Protein AF-A0A8K0KV99-F1 (afdb_monomer_lite)

Structure (mmCIF, N/CA/C/O backbone):
data_AF-A0A8K0KV99-F1
#
_entry.id   AF-A0A8K0KV99-F1
#
loop_
_atom_site.group_PDB
_atom_site.id
_atom_site.type_symbol
_atom_site.label_atom_id
_atom_site.label_alt_id
_atom_site.label_comp_id
_atom_site.label_asym_id
_atom_site.label_entity_id
_atom_site.label_seq_id
_atom_site.pdbx_PDB_ins_code
_atom_site.Cartn_x
_atom_site.Cartn_y
_atom_site.Cartn_z
_atom_site.occupancy
_atom_site.B_iso_or_equiv
_atom_site.auth_seq_id
_atom_site.auth_comp_id
_atom_site.auth_asym_id
_atom_site.auth_atom_id
_atom_site.pdbx_PDB_model_num
ATOM 1 N N . MET A 1 1 ? -45.060 0.247 28.182 1.00 42.94 1 MET A N 1
ATOM 2 C CA . MET A 1 1 ? -45.574 0.412 26.802 1.00 42.94 1 MET A CA 1
ATOM 3 C C . MET A 1 1 ? -44.446 0.919 25.913 1.00 42.94 1 MET A C 1
ATOM 5 O O . MET A 1 1 ? -43.735 1.808 26.356 1.00 42.94 1 MET A O 1
ATOM 9 N N . ARG A 1 2 ? -44.351 0.383 24.684 1.00 39.44 2 ARG A N 1
ATOM 10 C CA . ARG A 1 2 ? -43.353 0.619 23.610 1.00 39.44 2 ARG A CA 1
ATOM 11 C C . ARG A 1 2 ? -42.152 -0.335 23.584 1.00 39.44 2 ARG A C 1
ATOM 13 O O . ARG A 1 2 ? -41.029 0.007 23.919 1.00 39.44 2 ARG A O 1
ATOM 20 N N . THR A 1 3 ? -42.440 -1.540 23.107 1.00 34.97 3 THR A N 1
ATOM 21 C CA . THR A 1 3 ? -41.513 -2.471 22.457 1.00 34.97 3 THR A CA 1
ATOM 22 C C . THR A 1 3 ? -41.159 -1.951 21.059 1.00 34.97 3 THR A C 1
ATOM 24 O O . THR A 1 3 ? -42.048 -1.731 20.239 1.00 34.97 3 THR A O 1
ATOM 27 N N . LEU A 1 4 ? -39.868 -1.763 20.776 1.00 39.34 4 LEU A N 1
ATOM 28 C CA . LEU A 1 4 ? -39.345 -1.478 19.437 1.00 39.34 4 LEU A CA 1
ATOM 29 C C . LEU A 1 4 ? -38.800 -2.783 18.850 1.00 39.34 4 LEU A C 1
ATOM 31 O O . LEU A 1 4 ? -37.808 -3.338 19.314 1.00 39.34 4 LEU A O 1
ATOM 35 N N . VAL A 1 5 ? -39.523 -3.300 17.861 1.00 43.16 5 VAL A N 1
ATOM 36 C CA . VAL A 1 5 ? -39.206 -4.515 17.110 1.00 43.16 5 VAL A CA 1
ATOM 37 C C . VAL A 1 5 ? -38.273 -4.130 15.965 1.00 43.16 5 VAL A C 1
ATOM 39 O O . VAL A 1 5 ? -38.717 -3.530 14.991 1.00 43.16 5 VAL A O 1
ATOM 42 N N . ILE A 1 6 ? -36.992 -4.491 16.052 1.00 41.53 6 ILE A N 1
ATOM 43 C CA . ILE A 1 6 ? -36.070 -4.430 14.911 1.00 41.53 6 ILE A CA 1
ATOM 44 C C . ILE A 1 6 ? -35.995 -5.838 14.321 1.00 41.53 6 ILE A C 1
ATOM 46 O O . ILE A 1 6 ? -35.307 -6.720 14.829 1.00 41.53 6 ILE A O 1
ATOM 50 N N . LYS A 1 7 ? -36.778 -6.065 13.263 1.00 43.47 7 LYS A N 1
ATOM 51 C CA . LYS A 1 7 ? -36.794 -7.297 12.468 1.00 43.47 7 LYS A CA 1
ATOM 52 C C . LYS A 1 7 ? -36.419 -6.940 11.027 1.00 43.47 7 LYS A C 1
ATOM 54 O O . LYS A 1 7 ? -37.053 -6.075 10.438 1.00 43.47 7 LYS A O 1
ATOM 59 N N . LYS A 1 8 ? -35.492 -7.731 10.473 1.00 42.94 8 LYS A N 1
ATOM 60 C CA . LYS A 1 8 ? -35.174 -7.947 9.045 1.00 42.94 8 LYS A CA 1
ATOM 61 C C . LYS A 1 8 ? -34.257 -6.928 8.353 1.00 42.94 8 LYS A C 1
ATOM 63 O O . LYS A 1 8 ? -34.691 -5.891 7.878 1.00 42.94 8 LYS A O 1
ATOM 68 N N . GLY A 1 9 ? -33.008 -7.354 8.158 1.00 41.72 9 GLY A N 1
ATOM 69 C CA . GLY A 1 9 ? -32.034 -6.723 7.265 1.00 41.72 9 GLY A CA 1
ATOM 70 C C . GLY A 1 9 ? -31.002 -7.705 6.695 1.00 41.72 9 GLY A C 1
ATOM 71 O O . GLY A 1 9 ? -29.854 -7.334 6.548 1.00 41.72 9 GLY A O 1
ATOM 72 N N . TYR A 1 10 ? -31.378 -8.960 6.411 1.00 41.62 10 TYR A N 1
ATOM 73 C CA . TYR A 1 10 ? -30.489 -9.959 5.776 1.00 41.62 10 TYR A CA 1
ATOM 74 C C . TYR A 1 10 ? -31.223 -10.817 4.725 1.00 41.62 10 TYR A C 1
ATOM 76 O O . TYR A 1 10 ? -30.973 -12.007 4.577 1.00 41.62 10 TYR A O 1
ATOM 84 N N . GLY A 1 11 ? -32.175 -10.216 4.001 1.00 42.97 11 GLY A N 1
ATOM 85 C CA . GLY A 1 11 ? -32.934 -10.889 2.933 1.00 42.97 11 GLY A CA 1
ATOM 86 C C . GLY A 1 11 ? -32.624 -10.418 1.507 1.00 42.97 11 GLY A C 1
ATOM 87 O O . GLY A 1 11 ? -33.040 -11.071 0.560 1.00 42.97 11 GLY A O 1
ATOM 88 N N . SER A 1 12 ? -31.894 -9.312 1.324 1.00 48.41 12 SER A N 1
ATOM 89 C CA . SER A 1 12 ? -31.839 -8.619 0.022 1.00 48.41 12 SER A CA 1
ATOM 90 C C . SER A 1 12 ? -30.625 -8.953 -0.855 1.00 48.41 12 SER A C 1
ATOM 92 O O . SER A 1 12 ? -30.537 -8.455 -1.973 1.00 48.41 12 SER A O 1
ATOM 94 N N . MET A 1 13 ? -29.690 -9.789 -0.393 1.00 43.94 13 MET A N 1
ATOM 95 C CA . MET A 1 13 ? -28.463 -10.094 -1.152 1.00 43.94 13 MET A CA 1
ATOM 96 C C . MET A 1 13 ? -28.535 -11.422 -1.926 1.00 43.94 13 MET A C 1
ATOM 98 O O . MET A 1 13 ? -27.722 -11.663 -2.811 1.00 43.94 13 MET A O 1
ATOM 102 N N . LYS A 1 14 ? -29.548 -12.260 -1.651 1.00 45.03 14 LYS A N 1
ATOM 103 C CA . LYS A 1 14 ? -29.764 -13.540 -2.349 1.00 45.03 14 LYS A CA 1
ATOM 104 C C . LYS A 1 14 ? -30.631 -13.406 -3.612 1.00 45.03 14 LYS A C 1
ATOM 106 O O . LYS A 1 14 ? -30.483 -14.196 -4.530 1.00 45.03 14 LYS A O 1
ATOM 111 N N . GLN A 1 15 ? -31.449 -12.353 -3.716 1.00 43.59 15 GLN A N 1
ATOM 112 C CA . GLN A 1 15 ? -32.302 -12.100 -4.891 1.00 43.59 15 GLN A CA 1
ATOM 113 C C . GLN A 1 15 ? -31.578 -11.436 -6.079 1.00 43.59 15 GLN A C 1
ATOM 115 O O . GLN A 1 15 ? -32.110 -11.432 -7.185 1.00 43.59 15 GLN A O 1
ATOM 120 N N . HIS A 1 16 ? -30.354 -10.923 -5.901 1.00 42.09 16 HIS A N 1
ATOM 121 C CA . HIS A 1 16 ? -29.599 -10.300 -6.999 1.00 42.09 16 HIS A CA 1
ATOM 122 C C . HIS A 1 16 ? -28.689 -11.258 -7.785 1.00 42.09 16 HIS A C 1
ATOM 124 O O . HIS A 1 16 ? -28.258 -10.899 -8.878 1.00 42.09 16 HIS A O 1
ATOM 130 N N . TYR A 1 17 ? -28.453 -12.482 -7.299 1.00 42.75 17 TYR A N 1
ATOM 131 C CA . TYR A 1 17 ? -27.653 -13.485 -8.020 1.00 42.75 17 TYR A CA 1
ATOM 132 C C . TYR A 1 17 ? -28.485 -14.479 -8.847 1.00 42.75 17 TYR A C 1
ATOM 134 O O . TYR A 1 17 ? -27.950 -15.108 -9.758 1.00 42.75 17 TYR A O 1
ATOM 142 N N . GLU A 1 18 ? -29.796 -14.581 -8.608 1.00 42.94 18 GLU A N 1
ATOM 143 C CA . GLU A 1 18 ? -30.686 -15.472 -9.375 1.00 42.94 18 GLU A CA 1
ATOM 144 C C . GLU A 1 18 ? -31.338 -14.787 -10.591 1.00 42.94 18 GLU A C 1
ATOM 146 O O . GLU A 1 18 ? -31.656 -15.459 -11.570 1.00 42.94 18 GLU A O 1
ATOM 151 N N . ASN A 1 19 ? -31.418 -13.450 -10.622 1.00 42.91 19 ASN A N 1
ATOM 152 C CA . ASN A 1 19 ? -32.011 -12.711 -11.748 1.00 42.91 19 ASN A CA 1
ATOM 153 C C . ASN A 1 19 ? -31.086 -12.528 -12.969 1.00 42.91 19 ASN A C 1
ATOM 155 O O . ASN A 1 19 ? -31.570 -12.173 -14.038 1.00 42.91 19 ASN A O 1
ATOM 159 N N . ASN A 1 20 ? -29.783 -12.820 -12.858 1.00 42.62 20 ASN A N 1
ATOM 160 C CA . ASN A 1 20 ? -28.832 -12.724 -13.980 1.00 42.62 20 ASN A CA 1
ATOM 161 C C . ASN A 1 20 ? -28.468 -14.076 -14.617 1.00 42.62 20 ASN A C 1
ATOM 163 O O . ASN A 1 20 ? -27.691 -14.115 -15.568 1.00 42.62 20 ASN A O 1
ATOM 167 N N . ARG A 1 21 ? -29.048 -15.190 -14.143 1.00 39.34 21 ARG A N 1
ATOM 168 C CA . ARG A 1 21 ? -28.817 -16.533 -14.712 1.00 39.34 21 ARG A CA 1
ATOM 169 C C . ARG A 1 21 ? -29.920 -17.002 -15.667 1.00 39.34 21 ARG A C 1
ATOM 171 O O . ARG A 1 21 ? -29.793 -18.070 -16.255 1.00 39.34 21 ARG A O 1
ATOM 178 N N . VAL A 1 22 ? -30.980 -16.208 -15.841 1.00 45.62 22 VAL A N 1
ATOM 179 C CA . VAL A 1 22 ? -32.150 -16.553 -16.677 1.00 45.62 22 VAL A CA 1
ATOM 180 C C . VAL A 1 22 ? -32.254 -15.681 -17.945 1.00 45.62 22 VAL A C 1
ATOM 182 O O . VAL A 1 22 ? -33.093 -15.936 -18.798 1.00 45.62 22 VAL A O 1
ATOM 185 N N . ALA A 1 23 ? -31.360 -14.704 -18.145 1.00 40.91 23 ALA A N 1
ATOM 186 C CA . ALA A 1 23 ? -31.405 -13.771 -19.283 1.00 40.91 23 ALA A CA 1
ATOM 187 C C . ALA A 1 23 ? -30.363 -14.033 -20.395 1.00 40.91 23 ALA A C 1
ATOM 189 O O . ALA A 1 23 ? -30.177 -13.193 -21.271 1.00 40.91 23 ALA A O 1
ATOM 190 N N . ALA A 1 24 ? -29.682 -15.184 -20.392 1.00 38.50 24 ALA A N 1
ATOM 191 C CA . ALA A 1 24 ? -28.691 -15.539 -21.414 1.00 38.50 24 ALA A CA 1
ATOM 192 C C . ALA A 1 24 ? -28.986 -16.924 -22.004 1.00 38.50 24 ALA A C 1
ATOM 194 O O . ALA A 1 24 ? -28.233 -17.879 -21.838 1.00 38.50 24 ALA A O 1
ATOM 195 N N . GLY A 1 25 ? -30.127 -17.040 -22.676 1.00 34.72 25 GLY A N 1
ATOM 196 C CA . GLY A 1 25 ? -30.490 -18.244 -23.402 1.00 34.72 25 GLY A CA 1
ATOM 197 C C . GLY A 1 25 ? -31.724 -18.019 -24.259 1.00 34.72 25 GLY A C 1
ATOM 198 O O . GLY A 1 25 ? -32.811 -17.835 -23.732 1.00 34.72 25 GLY A O 1
ATOM 199 N N . VAL A 1 26 ? -31.533 -18.140 -25.573 1.00 40.88 26 VAL A N 1
ATOM 200 C CA . VAL A 1 26 ? -32.567 -18.275 -26.611 1.00 40.88 26 VAL A CA 1
ATOM 201 C C . VAL A 1 26 ? -33.190 -16.964 -27.104 1.00 40.88 26 VAL A C 1
ATOM 203 O O . VAL A 1 26 ? -34.200 -16.505 -26.592 1.00 40.88 26 VAL A O 1
ATOM 206 N N . GLN A 1 27 ? -32.673 -16.461 -28.231 1.00 37.12 27 GLN A N 1
ATOM 207 C CA . GLN A 1 27 ? -33.519 -16.177 -29.395 1.00 37.12 27 GLN A CA 1
ATOM 208 C C . GLN A 1 27 ? -32.695 -16.160 -30.689 1.00 37.12 27 GLN A C 1
ATOM 210 O O . GLN A 1 27 ? -31.856 -15.303 -30.939 1.00 37.12 27 GLN A O 1
ATOM 215 N N . ASN A 1 28 ? -32.963 -17.176 -31.503 1.00 35.78 28 ASN A N 1
ATOM 216 C CA . ASN A 1 28 ? -32.627 -17.269 -32.913 1.00 35.78 28 ASN A CA 1
ATOM 217 C C . ASN A 1 28 ? -33.724 -16.540 -33.711 1.00 35.78 28 ASN A C 1
ATOM 219 O O . ASN A 1 28 ? -34.896 -16.844 -33.475 1.00 35.78 28 ASN A O 1
ATOM 223 N N . LYS A 1 29 ? -33.357 -15.630 -34.632 1.00 38.34 29 LYS A N 1
ATOM 224 C CA . LYS A 1 29 ? -33.976 -15.444 -35.967 1.00 38.34 29 LYS A CA 1
ATOM 225 C C . LYS A 1 29 ? -33.359 -14.266 -36.752 1.00 38.34 29 LYS A C 1
ATOM 227 O O . LYS A 1 29 ? -33.551 -13.112 -36.405 1.00 38.34 29 LYS A O 1
ATOM 232 N N . ASN A 1 30 ? -32.719 -14.640 -37.862 1.00 33.72 30 ASN A N 1
ATOM 233 C CA . ASN A 1 30 ? -32.729 -14.050 -39.211 1.00 33.72 30 ASN A CA 1
ATOM 234 C C . ASN A 1 30 ? -32.362 -12.576 -39.494 1.00 33.72 30 ASN A C 1
ATOM 236 O O . ASN A 1 30 ? -33.047 -11.646 -39.088 1.00 33.72 30 ASN A O 1
ATOM 240 N N . GLY A 1 31 ? -31.425 -12.448 -40.450 1.00 32.09 31 GLY A N 1
ATOM 241 C CA . GLY A 1 31 ? -31.196 -11.302 -41.346 1.00 32.09 31 GLY A CA 1
ATOM 242 C C . GLY A 1 31 ? -29.889 -10.573 -41.023 1.00 32.09 31 GLY A C 1
ATOM 243 O O . GLY A 1 31 ? -29.694 -10.166 -39.894 1.00 32.09 31 GLY A O 1
ATOM 244 N N . GLY A 1 32 ? -28.913 -10.361 -41.903 1.00 31.30 32 GLY A N 1
ATOM 245 C CA . GLY A 1 32 ? -28.746 -10.598 -43.332 1.00 31.30 32 GLY A CA 1
ATOM 246 C C . GLY A 1 32 ? -27.569 -9.722 -43.801 1.00 31.30 32 GLY A C 1
ATOM 247 O O . GLY A 1 32 ? -27.529 -8.548 -43.459 1.00 31.30 32 GLY A O 1
ATOM 248 N N . GLY A 1 33 ? -26.634 -10.293 -44.574 1.00 31.42 33 GLY A N 1
ATOM 249 C CA . GLY A 1 33 ? -25.534 -9.592 -45.270 1.00 31.42 33 GLY A CA 1
ATOM 250 C C . GLY A 1 33 ? -24.328 -9.230 -44.384 1.00 31.42 33 GLY A C 1
ATOM 251 O O . GLY A 1 33 ? -24.487 -8.758 -43.274 1.00 31.42 33 GLY A O 1
ATOM 252 N N . GLY A 1 34 ? -23.067 -9.408 -44.769 1.00 32.28 34 GLY A N 1
ATOM 253 C CA . GLY A 1 34 ? -22.450 -9.900 -45.993 1.00 32.28 34 GLY A CA 1
ATOM 254 C C . GLY A 1 34 ? -20.939 -9.606 -45.944 1.00 32.28 34 GLY A C 1
ATOM 255 O O . GLY A 1 34 ? -20.537 -8.624 -45.331 1.00 32.28 34 GLY A O 1
ATOM 256 N N . ARG A 1 35 ? -20.156 -10.423 -46.670 1.00 35.69 35 ARG A N 1
ATOM 257 C CA . ARG A 1 35 ? -18.716 -10.283 -47.015 1.00 35.69 35 ARG A CA 1
ATOM 258 C C . ARG A 1 35 ? -17.718 -10.489 -45.855 1.00 35.69 35 ARG A C 1
ATOM 260 O O . ARG A 1 35 ? -17.794 -9.819 -44.844 1.00 35.69 35 ARG A O 1
ATOM 267 N N . GLY A 1 36 ? -16.710 -11.354 -45.952 1.00 33.41 36 GLY A N 1
ATOM 268 C CA . GLY A 1 36 ? -16.260 -12.219 -47.040 1.00 33.41 36 GLY A CA 1
ATOM 269 C C . GLY A 1 36 ? -14.982 -12.980 -46.647 1.00 33.41 36 GLY A C 1
ATOM 270 O O . GLY A 1 36 ? -14.309 -12.572 -45.709 1.00 33.41 36 GLY A O 1
ATOM 271 N N . GLY A 1 37 ? -14.681 -14.046 -47.405 1.00 33.19 37 GLY A N 1
ATOM 272 C CA . GLY A 1 37 ? -13.375 -14.726 -47.535 1.00 33.19 37 GLY A CA 1
ATOM 273 C C . GLY A 1 37 ? -12.899 -15.516 -46.305 1.00 33.19 37 GLY A C 1
ATOM 274 O O . GLY A 1 37 ? -12.835 -14.985 -45.214 1.00 33.19 37 GLY A O 1
ATOM 275 N N . SER A 1 38 ? -12.486 -16.777 -46.362 1.00 35.50 38 SER A N 1
ATOM 276 C CA . SER A 1 38 ? -12.127 -17.647 -47.475 1.00 35.50 38 SER A CA 1
ATOM 277 C C . SER A 1 38 ? -12.259 -19.090 -46.975 1.00 35.50 38 SER A C 1
ATOM 279 O O . SER A 1 38 ? -11.733 -19.435 -45.916 1.00 35.50 38 SER A O 1
ATOM 281 N N . THR A 1 39 ? -13.020 -19.910 -47.691 1.00 35.50 39 THR A N 1
ATOM 282 C CA . THR A 1 39 ? -13.372 -21.275 -47.296 1.00 35.50 39 THR A CA 1
ATOM 283 C C . THR A 1 39 ? -12.310 -22.262 -47.768 1.00 35.50 39 THR A C 1
ATOM 285 O O . THR A 1 39 ? -12.019 -22.359 -48.958 1.00 35.50 39 THR A O 1
ATOM 288 N N . VAL A 1 40 ? -11.784 -23.043 -46.827 1.00 34.97 40 VAL A N 1
ATOM 289 C CA . VAL A 1 40 ? -11.170 -24.349 -47.083 1.00 34.97 40 VAL A CA 1
ATOM 290 C C . VAL A 1 40 ? -12.290 -25.308 -47.482 1.00 34.97 40 VAL A C 1
ATOM 292 O O . VAL A 1 40 ? -13.254 -25.461 -46.733 1.00 34.97 40 VAL A O 1
ATOM 295 N N . VAL A 1 41 ? -12.171 -25.965 -48.636 1.00 34.00 41 VAL A N 1
ATOM 296 C CA . VAL A 1 41 ? -13.054 -27.075 -49.013 1.00 34.00 41 VAL A CA 1
ATOM 297 C C . VAL A 1 41 ? -12.208 -28.317 -49.254 1.00 34.00 41 VAL A C 1
ATOM 299 O O . VAL A 1 41 ? -11.409 -28.392 -50.184 1.00 34.00 41 VAL A O 1
ATOM 302 N N . VAL A 1 42 ? -12.418 -29.289 -48.372 1.00 35.00 42 VAL A N 1
ATOM 303 C CA . VAL A 1 42 ? -12.093 -30.702 -48.550 1.00 35.00 42 VAL A CA 1
ATOM 304 C C . VAL A 1 42 ? -13.050 -31.261 -49.603 1.00 35.00 42 VAL A C 1
ATOM 306 O O . VAL A 1 42 ? -14.262 -31.174 -49.423 1.00 35.00 42 VAL A O 1
ATOM 309 N N . VAL A 1 43 ? -12.527 -31.852 -50.681 1.00 34.38 43 VAL A N 1
ATOM 310 C CA . VAL A 1 43 ? -13.328 -32.659 -51.614 1.00 34.38 43 VAL A CA 1
ATOM 311 C C . VAL A 1 43 ? -12.831 -34.096 -51.598 1.00 34.38 43 VAL A C 1
ATOM 313 O O . VAL A 1 43 ? -11.687 -34.411 -51.925 1.00 34.38 43 VAL A O 1
ATOM 316 N N . GLN A 1 44 ? -13.753 -34.949 -51.174 1.00 31.75 44 GLN A N 1
ATOM 317 C CA . GLN A 1 44 ? -13.695 -36.395 -51.105 1.00 31.75 44 GLN A CA 1
ATOM 318 C C . GLN A 1 44 ? -13.982 -36.996 -52.488 1.00 31.75 44 GLN A C 1
ATOM 320 O O . GLN A 1 44 ? -14.882 -36.553 -53.199 1.00 31.75 44 GLN A O 1
ATOM 325 N N . ARG A 1 45 ? -13.187 -38.006 -52.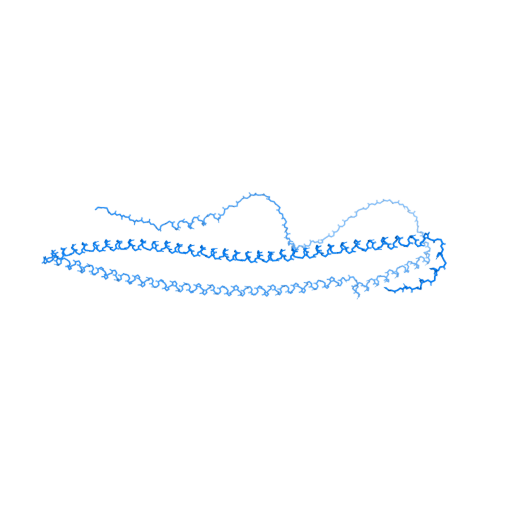859 1.00 34.72 45 ARG A N 1
ATOM 326 C CA . ARG A 1 45 ? -13.279 -38.770 -54.112 1.00 34.72 45 ARG A CA 1
ATOM 327 C C . ARG A 1 45 ? -14.659 -39.400 -54.314 1.00 34.72 45 ARG A C 1
ATOM 329 O O . ARG A 1 45 ? -15.191 -40.015 -53.392 1.00 34.72 45 ARG A O 1
ATOM 336 N N . GLN A 1 46 ? -15.123 -39.396 -55.562 1.00 31.58 46 GLN A N 1
ATOM 337 C CA . GLN A 1 46 ? -16.048 -40.398 -56.089 1.00 31.58 46 GLN A CA 1
ATOM 338 C C . GLN A 1 46 ? -15.548 -40.937 -57.434 1.00 31.58 46 GLN A C 1
ATOM 340 O O . GLN A 1 46 ? -14.780 -40.291 -58.144 1.00 31.58 46 GLN A O 1
ATOM 345 N N . HIS A 1 47 ? -15.938 -42.178 -57.693 1.00 32.38 47 HIS A N 1
ATOM 346 C CA . HIS A 1 47 ? -15.486 -43.091 -58.736 1.00 32.38 47 HIS A CA 1
ATOM 347 C C . HIS A 1 47 ? -16.526 -43.187 -59.875 1.00 32.38 47 HIS A C 1
ATOM 349 O O . HIS A 1 47 ? -17.714 -43.057 -59.592 1.00 32.38 47 HIS A O 1
ATOM 355 N N . LEU A 1 48 ? -16.044 -43.602 -61.065 1.00 34.34 48 LEU A N 1
ATOM 356 C CA . LEU A 1 48 ? -16.734 -44.298 -62.188 1.00 34.34 48 LEU A CA 1
ATOM 357 C C . LEU A 1 48 ? -17.603 -43.440 -63.143 1.00 34.34 48 LEU A C 1
ATOM 359 O O . LEU A 1 48 ? -18.021 -42.363 -62.727 1.00 34.34 48 LEU A O 1
ATOM 363 N N . PRO A 1 49 ? -17.957 -43.899 -64.378 1.00 41.59 49 PRO A N 1
ATOM 364 C CA . PRO A 1 49 ? -17.569 -45.112 -65.137 1.00 41.59 49 PRO A CA 1
ATOM 365 C C . PRO A 1 49 ? -17.183 -44.876 -66.630 1.00 41.59 49 PRO A C 1
ATOM 367 O O . PRO A 1 49 ? -17.298 -43.782 -67.175 1.00 41.59 49 PRO A O 1
ATOM 370 N N . SER A 1 50 ? -16.758 -45.959 -67.291 1.00 37.41 50 SER A N 1
ATOM 371 C CA . SER A 1 50 ? -16.629 -46.140 -68.749 1.00 37.41 50 SER A CA 1
ATOM 372 C C . SER A 1 50 ? -17.989 -46.287 -69.454 1.00 37.41 50 SER A C 1
ATOM 374 O O . SER A 1 50 ? -18.877 -46.902 -68.872 1.00 37.41 50 SER A O 1
ATOM 376 N N . ALA A 1 51 ? -18.104 -45.857 -70.721 1.00 30.50 51 ALA A N 1
ATOM 377 C CA . ALA A 1 51 ? -18.767 -46.607 -71.805 1.00 30.50 51 ALA A CA 1
ATOM 378 C C . ALA A 1 51 ? -18.660 -45.890 -73.171 1.00 30.50 51 ALA A C 1
ATOM 380 O O . ALA A 1 51 ? -19.054 -44.742 -73.338 1.00 30.50 51 ALA A O 1
ATOM 381 N N . GLU A 1 52 ? -18.082 -46.637 -74.104 1.00 31.23 52 GLU A N 1
ATOM 382 C CA . GLU A 1 52 ? -18.303 -46.767 -75.548 1.00 31.23 52 GLU A CA 1
ATOM 383 C C . GLU A 1 52 ? -19.451 -46.050 -76.303 1.00 31.23 52 GLU A C 1
ATOM 385 O O . GLU A 1 52 ? -20.591 -45.955 -75.859 1.00 31.23 52 GLU A O 1
ATOM 390 N N . THR A 1 53 ? -19.114 -45.816 -77.582 1.00 31.53 53 THR A N 1
ATOM 391 C CA . THR A 1 53 ? -19.881 -45.972 -78.843 1.00 31.53 53 THR A CA 1
ATOM 392 C C . THR A 1 53 ? -20.422 -44.753 -79.613 1.00 31.53 53 THR A C 1
ATOM 394 O O . THR A 1 53 ? -21.428 -44.159 -79.258 1.00 31.53 53 THR A O 1
ATOM 397 N N . VAL A 1 54 ? -19.750 -44.541 -80.763 1.00 38.97 54 VAL A N 1
ATOM 398 C CA . VAL A 1 54 ? -20.255 -44.453 -82.156 1.00 38.97 54 VAL A CA 1
ATOM 399 C C . VAL A 1 54 ? -21.114 -43.241 -82.549 1.00 38.97 54 VAL A C 1
ATOM 401 O O . VAL A 1 54 ? -22.087 -42.916 -81.888 1.00 38.97 54 VAL A O 1
ATOM 404 N N . VAL A 1 55 ? -20.753 -42.618 -83.685 1.00 32.12 55 VAL A N 1
ATOM 405 C CA . VAL A 1 55 ? -21.579 -42.392 -84.901 1.00 32.12 55 VAL A CA 1
ATOM 406 C C . VAL A 1 55 ? -20.832 -41.401 -85.828 1.00 32.12 55 VAL A C 1
ATOM 408 O O . VAL A 1 55 ? -20.612 -40.248 -85.467 1.00 32.12 55 VAL A O 1
ATOM 411 N N . GLU A 1 56 ? -20.432 -41.867 -87.021 1.00 34.97 56 GLU A N 1
ATOM 412 C CA . GLU A 1 56 ? -20.198 -41.029 -88.219 1.00 34.97 56 GLU A CA 1
ATOM 413 C C . GLU A 1 56 ? -21.543 -40.558 -88.808 1.00 34.97 56 GLU A C 1
ATOM 415 O O . GLU A 1 56 ? -22.574 -41.159 -88.503 1.00 34.97 56 GLU A O 1
ATOM 420 N N . PRO A 1 57 ? -21.571 -39.554 -89.707 1.00 48.66 57 PRO A N 1
ATOM 421 C CA . PRO A 1 57 ? -21.802 -39.937 -91.114 1.00 48.66 57 PRO A CA 1
ATOM 422 C C . PRO A 1 57 ? -21.123 -39.051 -92.190 1.00 48.66 57 PRO A C 1
ATOM 424 O O . PRO A 1 57 ? -20.982 -37.843 -92.018 1.00 48.66 57 PRO A O 1
ATOM 427 N N . GLU A 1 58 ? -20.723 -39.712 -93.291 1.00 33.38 58 GLU A N 1
ATOM 428 C CA . GLU A 1 58 ? -21.067 -39.494 -94.725 1.00 33.38 58 GLU A CA 1
ATOM 429 C C . GLU A 1 58 ? -21.236 -38.058 -95.299 1.00 33.38 58 GLU A C 1
ATOM 431 O O . GLU A 1 58 ? -21.803 -37.183 -94.664 1.00 33.38 58 GLU A O 1
ATOM 436 N N . ALA A 1 59 ? -20.943 -37.725 -96.567 1.00 40.16 59 ALA A N 1
ATOM 437 C CA . ALA A 1 59 ? -20.318 -38.385 -97.720 1.00 40.16 59 ALA A CA 1
ATOM 438 C C . ALA A 1 59 ? -20.311 -37.408 -98.939 1.00 40.16 59 ALA A C 1
ATOM 440 O O . ALA A 1 59 ? -20.949 -36.357 -98.903 1.00 40.16 59 ALA A O 1
ATOM 441 N N . VAL A 1 60 ? -19.700 -37.879 -100.045 1.00 38.25 60 VAL A N 1
ATOM 442 C CA . VAL A 1 60 ? -19.909 -37.529 -101.482 1.00 38.25 60 VAL A CA 1
ATOM 443 C C . VAL A 1 60 ? -19.212 -36.238 -101.956 1.00 38.25 60 VAL A C 1
ATOM 445 O O . VAL A 1 60 ? -19.354 -35.199 -101.332 1.00 38.25 60 VAL A O 1
ATOM 448 N N . ILE A 1 61 ? -18.324 -36.243 -102.969 1.00 38.69 61 ILE A N 1
ATOM 449 C CA . ILE A 1 61 ? -18.528 -36.441 -104.432 1.00 38.69 61 ILE A CA 1
ATOM 450 C C . ILE A 1 61 ? -17.278 -37.148 -105.024 1.00 38.69 61 ILE A C 1
ATOM 452 O O . ILE A 1 61 ? -16.160 -36.693 -104.810 1.00 38.69 61 ILE A O 1
ATOM 456 N N . GLU A 1 62 ? -17.346 -38.382 -105.539 1.00 36.94 62 GLU A N 1
ATOM 457 C CA . GLU A 1 62 ? -17.700 -38.822 -106.911 1.00 36.94 62 GLU A CA 1
ATOM 458 C C . GLU A 1 62 ? -16.750 -38.341 -108.038 1.00 36.94 62 GLU A C 1
ATOM 460 O O . GLU A 1 62 ? -16.875 -37.228 -108.533 1.00 36.94 62 GLU A O 1
ATOM 465 N N . ALA A 1 63 ? -15.837 -39.217 -108.501 1.00 36.38 63 ALA A N 1
ATOM 466 C CA . ALA A 1 63 ? -15.369 -39.246 -109.897 1.00 36.38 63 ALA A CA 1
ATOM 467 C C . ALA A 1 63 ? -14.616 -40.551 -110.271 1.00 36.38 63 ALA A C 1
ATOM 469 O O . ALA A 1 63 ? -13.420 -40.699 -110.044 1.00 36.38 63 ALA A O 1
ATOM 470 N N . VAL A 1 64 ? -15.347 -41.465 -110.917 1.00 39.72 64 VAL A N 1
ATOM 471 C CA . VAL A 1 64 ? -15.012 -42.133 -112.196 1.00 39.72 64 VAL A CA 1
ATOM 472 C C . VAL A 1 64 ? -13.701 -42.945 -112.341 1.00 39.72 64 VAL A C 1
ATOM 474 O O . VAL A 1 64 ? -12.629 -42.434 -112.655 1.00 39.72 64 VAL A O 1
ATOM 477 N N . ASN A 1 65 ? -13.881 -44.272 -112.311 1.00 40.91 65 ASN A N 1
ATOM 478 C CA . ASN A 1 65 ? -13.394 -45.286 -113.268 1.00 40.91 65 ASN A CA 1
ATOM 479 C C . ASN A 1 65 ? -12.328 -44.872 -114.312 1.00 40.91 65 ASN A C 1
ATOM 481 O O . ASN A 1 65 ? -12.670 -44.409 -115.402 1.00 40.91 65 ASN A O 1
ATOM 485 N N . LYS A 1 66 ? -11.062 -45.241 -114.062 1.00 40.19 66 LYS A N 1
ATOM 486 C CA . LYS A 1 66 ? -10.095 -45.722 -115.074 1.00 40.19 66 LYS A CA 1
ATOM 487 C C . LYS A 1 66 ? -9.243 -46.831 -114.435 1.00 40.19 66 LYS A C 1
ATOM 489 O O . LYS A 1 66 ? -8.817 -46.683 -113.298 1.00 40.19 66 LYS A O 1
ATOM 494 N N . GLY A 1 67 ? -9.060 -47.946 -115.149 1.00 36.44 67 GLY A N 1
ATOM 495 C CA . GLY A 1 67 ? -8.417 -49.181 -114.672 1.00 36.44 67 GLY A CA 1
ATOM 496 C C . GLY A 1 67 ? -6.968 -49.042 -114.165 1.00 36.44 67 GLY A C 1
ATOM 497 O O . GLY A 1 67 ? -6.394 -47.953 -114.204 1.00 36.44 67 GLY A O 1
ATOM 498 N N . PRO A 1 68 ? -6.359 -50.146 -113.691 1.00 47.69 68 PRO A N 1
ATOM 499 C CA . PRO A 1 68 ? -5.097 -50.125 -112.960 1.00 47.69 68 PRO A CA 1
ATOM 500 C C . PRO A 1 68 ? -3.962 -49.637 -113.866 1.00 47.69 68 PRO A C 1
ATOM 502 O O . PRO A 1 68 ? -3.465 -50.369 -114.720 1.00 47.69 68 PRO A O 1
ATOM 505 N N . LYS A 1 69 ? -3.531 -48.387 -113.678 1.00 43.19 69 LYS A N 1
ATOM 506 C CA . LYS A 1 69 ? -2.206 -47.956 -114.119 1.00 43.19 69 LYS A CA 1
ATOM 507 C C . LYS A 1 69 ? -1.227 -48.374 -113.035 1.00 43.19 69 LYS A C 1
ATOM 509 O O . LYS A 1 69 ? -1.357 -47.935 -111.895 1.00 43.19 69 LYS A O 1
ATOM 514 N N . LEU A 1 70 ? -0.288 -49.245 -113.404 1.00 46.31 70 LEU A N 1
ATOM 515 C CA . LEU A 1 70 ? 0.860 -49.590 -112.574 1.00 46.31 70 LEU A CA 1
ATOM 516 C C . LEU A 1 70 ? 1.446 -48.312 -111.947 1.00 46.31 70 LEU A C 1
ATOM 518 O O . LEU A 1 70 ? 1.585 -47.319 -112.673 1.00 46.31 70 LEU A O 1
ATOM 522 N N . PRO A 1 71 ? 1.798 -48.317 -110.645 1.00 59.59 71 PRO A N 1
ATOM 523 C CA . PRO A 1 71 ? 2.574 -47.223 -110.090 1.00 59.59 71 PRO A CA 1
ATOM 524 C C . PRO A 1 71 ? 3.837 -47.061 -110.953 1.00 59.59 71 PRO A C 1
ATOM 526 O O . PRO A 1 71 ? 4.469 -48.072 -111.286 1.00 59.59 71 PRO A O 1
ATOM 529 N N . PRO A 1 72 ? 4.186 -45.832 -111.380 1.00 59.31 72 PRO A N 1
ATOM 530 C CA . PRO A 1 72 ? 5.452 -45.595 -112.060 1.00 59.31 72 PRO A CA 1
ATOM 531 C C . PRO A 1 72 ? 6.583 -46.137 -111.177 1.00 59.31 72 PRO A C 1
ATOM 533 O O . PRO A 1 72 ? 6.415 -46.158 -109.952 1.00 59.31 72 PRO A O 1
ATOM 536 N N . PRO A 1 73 ? 7.702 -46.604 -111.762 1.00 52.69 73 PRO A N 1
ATOM 537 C CA . PRO A 1 73 ? 8.827 -47.101 -110.985 1.00 52.69 73 PRO A CA 1
ATOM 538 C C . PRO A 1 73 ? 9.144 -46.051 -109.928 1.00 52.69 73 PRO A C 1
ATOM 540 O O . PRO A 1 73 ? 9.460 -44.915 -110.279 1.00 52.69 73 PRO A O 1
ATOM 543 N N . ILE A 1 74 ? 8.950 -46.396 -108.651 1.00 55.88 74 ILE A N 1
ATOM 544 C CA . ILE A 1 74 ? 9.327 -45.511 -107.556 1.00 55.88 74 ILE A CA 1
ATOM 545 C C . ILE A 1 74 ? 10.802 -45.253 -107.795 1.00 55.88 74 ILE A C 1
ATOM 547 O O . ILE A 1 74 ? 11.581 -46.211 -107.810 1.00 55.88 74 ILE A O 1
ATOM 551 N N . ASP A 1 75 ? 11.151 -43.993 -108.064 1.00 57.16 75 ASP A N 1
ATOM 552 C CA . ASP A 1 75 ? 12.531 -43.616 -108.314 1.00 57.16 75 ASP A CA 1
ATOM 553 C C . ASP A 1 75 ? 13.362 -44.236 -107.187 1.00 57.16 75 ASP A C 1
ATOM 555 O O . ASP A 1 75 ? 13.066 -43.990 -106.010 1.00 57.16 75 ASP A O 1
ATOM 559 N N . PRO A 1 76 ? 14.355 -45.088 -107.493 1.00 62.53 76 PRO A N 1
ATOM 560 C CA . PRO A 1 76 ? 15.074 -45.835 -106.468 1.00 62.53 76 PRO A CA 1
ATOM 561 C C . PRO A 1 76 ? 15.701 -44.895 -105.431 1.00 62.53 76 PRO A C 1
ATOM 563 O O . PRO A 1 76 ? 15.839 -45.276 -104.272 1.00 62.53 76 PRO A O 1
ATOM 566 N N . LYS A 1 77 ? 15.969 -43.639 -105.819 1.00 68.12 77 LYS A N 1
ATOM 567 C CA . LYS A 1 77 ? 16.355 -42.545 -104.923 1.00 68.12 77 LYS A CA 1
ATOM 568 C C . LYS A 1 77 ? 15.284 -42.171 -103.896 1.00 68.12 77 LYS A C 1
ATOM 570 O O . LYS A 1 77 ? 15.607 -42.111 -102.720 1.00 68.12 77 LYS A O 1
ATOM 575 N N . LEU A 1 78 ? 14.029 -41.975 -104.297 1.00 69.12 78 LEU A N 1
ATOM 576 C CA . LEU A 1 78 ? 12.933 -41.608 -103.388 1.00 69.12 78 LEU A CA 1
ATOM 577 C C . LEU A 1 78 ? 12.599 -42.740 -102.407 1.00 69.12 78 LEU A C 1
ATOM 579 O O . LEU A 1 78 ? 12.355 -42.491 -101.229 1.00 69.12 78 LEU A O 1
ATOM 583 N N . LEU A 1 79 ? 12.643 -43.999 -102.859 1.00 70.88 79 LEU A N 1
ATOM 584 C CA . LEU A 1 79 ? 12.457 -45.155 -101.973 1.00 70.88 79 LEU A CA 1
ATOM 585 C C . LEU A 1 79 ? 13.621 -45.301 -100.983 1.00 70.88 79 LEU A C 1
ATOM 587 O O . LEU A 1 79 ? 13.419 -45.691 -99.834 1.00 70.88 79 LEU A O 1
ATOM 591 N N . GLN A 1 80 ? 14.840 -45.007 -101.431 1.00 73.12 80 GLN A N 1
ATOM 592 C CA . GLN A 1 80 ? 16.028 -45.015 -100.589 1.00 73.12 80 GLN A CA 1
ATOM 593 C C . GLN A 1 80 ? 15.992 -43.874 -99.564 1.00 73.12 80 GLN A C 1
ATOM 595 O O . GLN A 1 80 ? 16.259 -44.118 -98.392 1.00 73.12 80 GLN A O 1
ATOM 600 N N . GLU A 1 81 ? 15.572 -42.672 -99.956 1.00 76.69 81 GLU A N 1
ATOM 601 C CA . GLU A 1 81 ? 15.336 -41.547 -99.044 1.00 76.69 81 GLU A CA 1
ATOM 602 C C . GLU A 1 81 ? 14.244 -41.863 -98.017 1.00 76.69 81 GLU A C 1
ATOM 604 O O . GLU A 1 81 ? 14.434 -41.600 -96.831 1.00 76.69 81 GLU A O 1
ATOM 609 N N . LEU A 1 82 ? 13.148 -42.512 -98.423 1.00 77.50 82 LEU A N 1
ATOM 610 C CA . LEU A 1 82 ? 12.090 -42.936 -97.503 1.00 77.50 82 LEU A CA 1
ATOM 611 C C . LEU A 1 82 ? 12.584 -44.005 -96.516 1.00 77.50 82 LEU A C 1
ATOM 613 O O . LEU A 1 82 ? 12.271 -43.936 -95.331 1.00 77.50 82 LEU A O 1
ATOM 617 N N . LYS A 1 83 ? 13.399 -44.965 -96.973 1.00 78.44 83 LYS A N 1
ATOM 618 C CA . LYS A 1 83 ? 14.036 -45.969 -96.101 1.00 78.44 83 LYS A CA 1
ATOM 619 C C . LYS A 1 83 ? 15.036 -45.338 -95.132 1.00 78.44 83 LYS A C 1
ATOM 621 O O . LYS A 1 83 ? 15.058 -45.715 -93.965 1.00 78.44 83 LYS A O 1
ATOM 626 N N . HIS A 1 84 ? 15.834 -44.369 -95.582 1.00 79.00 84 HIS A N 1
ATOM 627 C CA . HIS A 1 84 ? 16.744 -43.619 -94.713 1.00 79.00 84 HIS A CA 1
ATOM 628 C C . HIS A 1 84 ? 15.986 -42.741 -93.712 1.00 79.00 84 HIS A C 1
ATOM 630 O O . HIS A 1 84 ? 16.397 -42.648 -92.558 1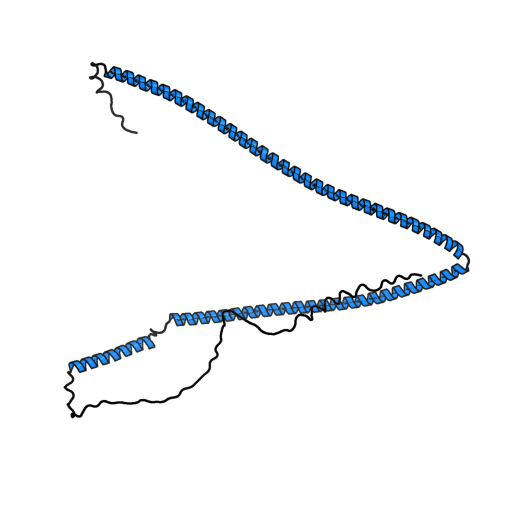.00 79.00 84 HIS A O 1
ATOM 636 N N . SER A 1 85 ? 14.858 -42.154 -94.116 1.00 83.00 85 SER A N 1
ATOM 637 C CA . SER A 1 85 ? 13.974 -41.400 -93.227 1.00 83.00 85 SER A CA 1
ATOM 638 C C . SER A 1 85 ? 13.324 -42.308 -92.177 1.00 83.00 85 SER A C 1
ATOM 640 O O . SER A 1 85 ? 13.393 -41.995 -90.992 1.00 83.00 85 SER A O 1
ATOM 642 N N . ALA A 1 86 ? 12.790 -43.467 -92.574 1.00 81.88 86 ALA A N 1
ATOM 643 C CA . ALA A 1 86 ? 12.208 -44.451 -91.660 1.00 81.88 86 ALA A CA 1
ATOM 644 C C . ALA A 1 86 ? 13.239 -44.984 -90.649 1.00 81.88 86 ALA A C 1
ATOM 646 O O . ALA A 1 86 ? 12.979 -44.972 -89.449 1.00 81.88 86 ALA A O 1
ATOM 647 N N . ALA A 1 87 ? 14.442 -45.346 -91.109 1.00 81.38 87 ALA A N 1
ATOM 648 C CA . ALA A 1 87 ? 15.541 -45.743 -90.227 1.00 81.38 87 ALA A CA 1
ATOM 649 C C . ALA A 1 87 ? 15.975 -44.601 -89.287 1.00 81.38 87 ALA A C 1
ATOM 651 O O . ALA A 1 87 ? 16.310 -44.840 -88.129 1.00 81.38 87 ALA A O 1
ATOM 652 N N . GLY A 1 88 ? 15.935 -43.349 -89.760 1.00 84.44 88 GLY A N 1
ATOM 653 C CA . GLY A 1 88 ? 16.172 -42.165 -88.935 1.00 84.44 88 GLY A CA 1
ATOM 654 C C . GLY A 1 88 ? 15.132 -42.001 -87.824 1.00 84.44 88 GLY A C 1
ATOM 655 O O . GLY A 1 88 ? 15.497 -41.688 -86.694 1.00 84.44 88 GLY A O 1
ATOM 656 N N . VAL A 1 89 ? 13.854 -42.269 -88.113 1.00 87.69 89 VAL A N 1
ATOM 657 C CA . VAL A 1 89 ? 12.768 -42.238 -87.119 1.00 87.69 89 VAL A CA 1
ATOM 658 C C . VAL A 1 89 ? 12.903 -43.379 -86.110 1.00 87.69 89 VAL A C 1
ATOM 660 O O . VAL A 1 89 ? 12.737 -43.141 -84.917 1.00 87.69 89 VAL A O 1
ATOM 663 N N . GLU A 1 90 ? 13.267 -44.589 -86.540 1.00 86.25 90 GLU A N 1
ATOM 664 C CA . GLU A 1 90 ? 13.533 -45.718 -85.633 1.00 86.25 90 GLU A CA 1
ATOM 665 C C . GLU A 1 90 ? 14.739 -45.456 -84.719 1.00 86.25 90 GLU A C 1
ATOM 667 O O . GLU A 1 90 ? 14.680 -45.702 -83.510 1.00 86.25 90 GLU A O 1
ATOM 672 N N . ALA A 1 91 ? 15.821 -44.893 -85.264 1.00 89.88 91 ALA A N 1
ATOM 673 C CA . ALA A 1 91 ? 16.991 -44.501 -84.483 1.00 89.88 91 ALA A CA 1
ATOM 674 C C . ALA A 1 91 ? 16.644 -43.412 -83.455 1.00 89.88 91 ALA A C 1
ATOM 676 O O . ALA A 1 91 ? 17.070 -43.485 -82.302 1.00 89.88 91 ALA A O 1
ATOM 677 N N . LEU A 1 92 ? 15.823 -42.433 -83.843 1.00 88.38 92 LEU A N 1
ATOM 678 C CA . LEU A 1 92 ? 15.358 -41.375 -82.949 1.00 88.38 92 LEU A CA 1
ATOM 679 C C . LEU A 1 92 ? 14.400 -41.926 -81.883 1.00 88.38 92 LEU A C 1
ATOM 681 O O . LEU A 1 92 ? 14.504 -41.543 -80.722 1.00 88.38 92 LEU A O 1
ATOM 685 N N . GLY A 1 93 ? 13.547 -42.888 -82.241 1.00 88.00 93 GLY A N 1
ATOM 686 C CA . GLY A 1 93 ? 12.716 -43.642 -81.304 1.00 88.00 93 GLY A CA 1
ATOM 687 C C . GLY A 1 93 ? 13.553 -44.396 -80.272 1.00 88.00 93 GLY A C 1
ATOM 688 O O . GLY A 1 93 ? 13.291 -44.283 -79.080 1.00 88.00 93 GLY A O 1
ATOM 689 N N . THR A 1 94 ? 14.620 -45.072 -80.706 1.00 86.81 94 THR A N 1
ATOM 690 C CA . THR A 1 94 ? 15.556 -45.783 -79.816 1.00 86.81 94 THR A CA 1
ATOM 691 C C . THR A 1 94 ? 16.298 -44.815 -78.888 1.00 86.81 94 THR A C 1
ATOM 693 O O . THR A 1 94 ? 16.469 -45.097 -77.705 1.00 86.81 94 THR A O 1
ATOM 696 N N . LEU A 1 95 ? 16.691 -43.639 -79.391 1.00 86.25 95 LEU A N 1
ATOM 697 C CA . LEU A 1 95 ? 17.349 -42.603 -78.592 1.00 86.25 95 LEU A CA 1
ATOM 698 C C . LEU A 1 95 ? 16.402 -41.990 -77.554 1.00 86.25 95 LEU A C 1
ATOM 700 O O . LEU A 1 95 ? 16.791 -41.804 -76.404 1.00 86.25 95 LEU A O 1
ATOM 704 N N . VAL A 1 96 ? 15.157 -41.697 -77.937 1.00 86.06 96 VAL A N 1
ATOM 705 C CA . VAL A 1 96 ? 14.127 -41.212 -77.010 1.00 86.06 96 VAL A CA 1
ATOM 706 C C . VAL A 1 96 ? 13.805 -42.286 -75.975 1.00 86.06 96 VAL A C 1
ATOM 708 O O . VAL A 1 96 ? 13.731 -41.966 -74.796 1.00 86.06 96 VAL A O 1
ATOM 711 N N . GLN A 1 97 ? 13.689 -43.554 -76.379 1.00 85.50 97 GLN A N 1
ATOM 712 C CA . GLN A 1 97 ? 13.488 -44.679 -75.466 1.00 85.50 97 GLN A CA 1
ATOM 713 C C . GLN A 1 97 ? 14.621 -44.755 -74.433 1.00 85.50 97 GLN A C 1
ATOM 715 O O . GLN A 1 97 ? 14.343 -44.780 -73.238 1.00 85.50 97 GLN A O 1
ATOM 720 N N . TYR A 1 98 ? 15.881 -44.701 -74.875 1.00 83.81 98 TYR A N 1
ATOM 721 C CA . TYR A 1 98 ? 17.052 -44.720 -73.995 1.00 83.81 98 TYR A CA 1
ATOM 722 C C . TYR A 1 98 ? 17.095 -43.495 -73.062 1.00 83.81 98 TYR A C 1
ATOM 724 O O . TYR A 1 98 ? 17.322 -43.619 -71.861 1.00 83.81 98 TYR A O 1
ATOM 732 N N . LEU A 1 99 ? 16.806 -42.296 -73.579 1.00 81.19 99 LEU A N 1
ATOM 733 C CA . LEU A 1 99 ? 16.772 -41.067 -72.779 1.00 81.19 99 LEU A CA 1
ATOM 734 C C . LEU A 1 99 ? 15.640 -41.066 -71.742 1.00 81.19 99 LEU A C 1
ATOM 736 O O . LEU A 1 99 ? 15.837 -40.594 -70.626 1.00 81.19 99 LEU A O 1
ATOM 740 N N . VAL A 1 100 ? 14.459 -41.575 -72.096 1.00 82.31 100 VAL A N 1
ATOM 741 C CA . VAL A 1 100 ? 13.277 -41.595 -71.224 1.00 82.31 100 VAL A CA 1
ATOM 742 C C . VAL A 1 100 ? 13.370 -42.706 -70.181 1.00 82.31 100 VAL A C 1
ATOM 744 O O . VAL A 1 100 ? 13.111 -42.442 -69.011 1.00 82.31 100 VAL A O 1
ATOM 747 N N . PHE A 1 101 ? 13.710 -43.933 -70.587 1.00 76.56 101 PHE A N 1
ATOM 748 C CA . PHE A 1 101 ? 13.611 -45.114 -69.724 1.00 76.56 101 PHE A CA 1
ATOM 749 C C . PHE A 1 101 ? 14.921 -45.472 -69.029 1.00 76.56 101 PHE A C 1
ATOM 751 O O . PHE A 1 101 ? 14.890 -45.794 -67.843 1.00 76.56 101 PHE A O 1
ATOM 758 N N . ASP A 1 102 ? 16.055 -45.388 -69.728 1.00 72.81 102 ASP A N 1
ATOM 759 C CA . ASP A 1 102 ? 17.341 -45.824 -69.169 1.00 72.81 102 ASP A CA 1
ATOM 760 C C . ASP A 1 102 ? 18.079 -44.680 -68.463 1.00 72.81 102 ASP A C 1
ATOM 762 O O . ASP A 1 102 ? 18.735 -44.892 -67.444 1.00 72.81 102 ASP A O 1
ATOM 766 N N . LEU A 1 103 ? 17.945 -43.450 -68.972 1.00 70.25 103 LEU A N 1
ATOM 767 C CA . LEU A 1 103 ? 18.584 -42.261 -68.398 1.00 70.25 103 LEU A CA 1
ATOM 768 C C . LEU A 1 103 ? 17.648 -41.375 -67.566 1.00 70.25 103 LEU A C 1
ATOM 770 O O . LEU A 1 103 ? 18.121 -40.407 -66.970 1.00 70.25 103 LEU A O 1
ATOM 774 N N . ASP A 1 104 ? 16.349 -41.686 -67.513 1.00 71.50 104 ASP A N 1
ATOM 775 C CA . ASP A 1 104 ? 15.332 -40.930 -66.764 1.00 71.50 104 ASP A CA 1
ATOM 776 C C . ASP A 1 104 ? 15.407 -39.406 -67.035 1.00 71.50 104 ASP A C 1
ATOM 778 O O . ASP A 1 104 ? 15.146 -38.579 -66.160 1.00 71.50 104 ASP A O 1
ATOM 782 N N . ALA A 1 105 ? 15.796 -39.009 -68.257 1.00 64.06 105 ALA A N 1
ATOM 783 C CA . ALA A 1 105 ? 16.181 -37.636 -68.610 1.00 64.06 105 ALA A CA 1
ATOM 784 C C . ALA A 1 105 ? 15.012 -36.638 -68.531 1.00 64.06 105 ALA A C 1
ATOM 786 O O . ALA A 1 105 ? 15.226 -35.429 -68.439 1.00 64.06 105 ALA A O 1
ATOM 787 N N . PHE A 1 106 ? 13.776 -37.149 -68.543 1.00 62.91 106 PHE A N 1
ATOM 788 C CA . PHE A 1 106 ? 12.547 -36.380 -68.340 1.00 62.91 106 PHE A CA 1
ATOM 789 C C . PHE A 1 106 ? 11.986 -36.484 -66.922 1.00 62.91 106 PHE A C 1
ATOM 791 O O . PHE A 1 106 ? 11.053 -35.750 -66.585 1.00 62.91 106 PHE A O 1
ATOM 798 N N . SER A 1 107 ? 12.536 -37.342 -66.058 1.00 67.31 107 SER A N 1
ATOM 799 C CA . SER A 1 107 ? 12.203 -37.240 -64.646 1.00 67.31 107 SER A CA 1
ATOM 800 C C . SER A 1 107 ? 12.798 -35.973 -64.107 1.00 67.31 107 SER A C 1
ATOM 802 O O . SER A 1 107 ? 14.006 -35.824 -64.032 1.00 67.31 107 SER A O 1
ATOM 804 N N . THR A 1 108 ? 11.927 -35.083 -63.660 1.00 74.88 108 THR A N 1
ATOM 805 C CA . THR A 1 108 ? 12.260 -33.883 -62.905 1.00 74.88 108 THR A CA 1
ATOM 806 C C . THR A 1 108 ? 12.919 -34.291 -61.576 1.00 74.88 108 THR A C 1
ATOM 808 O O . THR A 1 108 ? 12.209 -34.528 -60.589 1.00 74.88 108 THR A O 1
ATOM 811 N N . PRO A 1 109 ? 14.260 -34.390 -61.486 1.00 77.75 109 PRO A N 1
ATOM 812 C CA . PRO A 1 109 ? 14.916 -34.997 -60.327 1.00 77.75 109 PRO A CA 1
ATOM 813 C C . PRO A 1 109 ? 14.880 -34.034 -59.134 1.00 77.75 109 PRO A C 1
ATOM 815 O O . PRO A 1 109 ? 14.779 -34.440 -57.977 1.00 77.75 109 PRO A O 1
ATOM 818 N N . GLN A 1 110 ? 14.852 -32.733 -59.434 1.00 77.38 110 GLN A N 1
ATOM 819 C CA . GLN A 1 110 ? 14.613 -31.670 -58.471 1.00 77.38 110 GLN A CA 1
ATOM 820 C C . GLN A 1 110 ? 13.229 -31.806 -57.827 1.00 77.38 110 GLN A C 1
ATOM 822 O O . GLN A 1 110 ? 13.127 -31.689 -56.611 1.00 77.38 110 GLN A O 1
ATOM 827 N N . LEU A 1 111 ? 12.184 -32.136 -58.600 1.00 83.62 111 LEU A N 1
ATOM 828 C CA . LEU A 1 111 ? 10.837 -32.329 -58.059 1.00 83.62 111 LEU A CA 1
ATOM 829 C C . LEU A 1 111 ? 10.782 -33.550 -57.130 1.00 83.62 111 LEU A C 1
ATOM 831 O O . LEU A 1 111 ? 10.293 -33.423 -56.010 1.00 83.62 111 LEU A O 1
ATOM 835 N N . LYS A 1 112 ? 11.355 -34.696 -57.533 1.00 85.25 112 LYS A N 1
ATOM 836 C CA . LYS A 1 112 ? 11.454 -35.895 -56.674 1.00 85.25 112 LYS A CA 1
ATOM 837 C C . LYS A 1 112 ? 12.143 -35.565 -55.343 1.00 85.25 112 LYS A C 1
ATOM 839 O O . LYS A 1 112 ? 11.584 -35.830 -54.282 1.00 85.25 112 LYS A O 1
ATOM 844 N N . LYS A 1 113 ? 13.286 -34.871 -55.402 1.00 89.44 113 LYS A N 1
ATOM 845 C CA . LYS A 1 113 ? 14.009 -34.396 -54.213 1.00 89.44 113 LYS A CA 1
ATOM 846 C C . LYS A 1 113 ? 13.165 -33.448 -53.356 1.00 89.44 113 LYS A C 1
ATOM 848 O O . LYS A 1 113 ? 13.189 -33.550 -52.135 1.00 89.44 113 LYS A O 1
ATOM 853 N N . THR A 1 114 ? 12.402 -32.530 -53.955 1.00 91.06 114 THR A N 1
ATOM 854 C CA . THR A 1 114 ? 11.514 -31.641 -53.183 1.00 91.06 114 THR A CA 1
ATOM 855 C C . THR A 1 114 ? 10.370 -32.395 -52.514 1.00 91.06 114 THR A C 1
ATOM 857 O O . THR A 1 114 ? 10.071 -32.104 -51.363 1.00 91.06 114 THR A O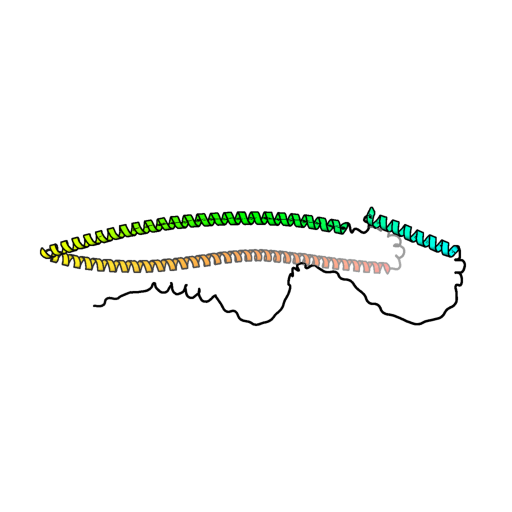 1
ATOM 860 N N . VAL A 1 115 ? 9.770 -33.382 -53.184 1.00 90.56 115 VAL A N 1
ATOM 861 C CA . VAL A 1 115 ? 8.710 -34.226 -52.614 1.00 90.56 115 VAL A CA 1
ATOM 862 C C . VAL A 1 115 ? 9.250 -35.044 -51.446 1.00 90.56 115 VAL A C 1
ATOM 864 O O . VAL A 1 115 ? 8.622 -35.090 -50.392 1.00 90.56 115 VAL A O 1
ATOM 867 N N . GLU A 1 116 ? 10.433 -35.635 -51.596 1.00 93.31 116 GLU A N 1
ATOM 868 C CA . GLU A 1 116 ? 11.097 -36.379 -50.526 1.00 93.31 116 GLU A CA 1
ATOM 869 C C . GLU A 1 116 ? 11.454 -35.473 -49.341 1.00 93.31 116 GLU A C 1
ATOM 871 O O . GLU A 1 116 ? 11.109 -35.782 -48.203 1.00 93.31 116 GLU A O 1
ATOM 876 N N . ASN A 1 117 ? 12.023 -34.292 -49.597 1.00 94.50 117 ASN A N 1
ATOM 877 C CA . ASN A 1 117 ? 12.288 -33.297 -48.558 1.00 94.50 117 ASN A CA 1
ATOM 878 C C . ASN A 1 117 ? 11.006 -32.856 -47.839 1.00 94.50 117 ASN A C 1
ATOM 880 O O . ASN A 1 117 ? 11.000 -32.718 -46.618 1.00 94.50 117 ASN A O 1
ATOM 884 N N . LEU A 1 118 ? 9.916 -32.623 -48.576 1.00 94.62 118 LEU A N 1
ATOM 885 C CA . LEU A 1 118 ? 8.620 -32.266 -47.998 1.00 94.62 118 LEU A CA 1
ATOM 886 C C . LEU A 1 118 ? 8.055 -33.406 -47.150 1.00 94.62 118 LEU A C 1
ATOM 888 O O . LEU A 1 118 ? 7.531 -33.138 -46.072 1.00 94.62 118 LEU A O 1
ATOM 892 N N . LYS A 1 119 ? 8.205 -34.659 -47.588 1.00 96.25 119 LYS A N 1
ATOM 893 C CA . LYS A 1 119 ? 7.806 -35.843 -46.822 1.00 96.25 119 LYS A CA 1
ATOM 894 C C . LYS A 1 119 ? 8.599 -35.950 -45.518 1.00 96.25 119 LYS A C 1
ATOM 896 O O . LYS A 1 119 ? 7.987 -36.050 -44.459 1.00 96.25 119 LYS A O 1
ATOM 901 N N . CYS A 1 120 ? 9.926 -35.828 -45.578 1.00 95.50 120 CYS A N 1
ATOM 902 C CA . CYS A 1 120 ? 10.782 -35.809 -44.389 1.00 95.50 120 CYS A CA 1
ATOM 903 C C . CYS A 1 120 ? 10.385 -34.678 -43.429 1.00 95.50 120 CYS A C 1
ATOM 905 O O . CYS A 1 120 ? 10.192 -34.917 -42.239 1.00 95.50 120 CYS A O 1
ATOM 907 N N . ARG A 1 121 ? 10.168 -33.457 -43.942 1.00 95.38 121 ARG A N 1
ATOM 908 C CA . ARG A 1 121 ? 9.705 -32.323 -43.124 1.00 95.38 121 ARG A CA 1
ATOM 909 C C . ARG A 1 121 ? 8.338 -32.582 -42.497 1.00 95.38 121 ARG A C 1
ATOM 911 O O . ARG A 1 121 ? 8.146 -32.270 -41.328 1.00 95.38 121 ARG A O 1
ATOM 918 N N . TYR A 1 122 ? 7.396 -33.152 -43.242 1.00 95.31 122 TYR A N 1
ATOM 919 C CA . TYR A 1 122 ? 6.069 -33.483 -42.730 1.00 95.31 122 TYR A CA 1
ATOM 920 C C . TYR A 1 122 ? 6.131 -34.528 -41.609 1.00 95.31 122 TYR A C 1
ATOM 922 O O . TYR A 1 122 ? 5.481 -34.363 -40.580 1.00 95.31 122 TYR A O 1
ATOM 930 N N . GLU A 1 123 ? 6.947 -35.572 -41.766 1.00 96.19 123 GLU A N 1
ATOM 931 C CA . GLU A 1 123 ? 7.152 -36.594 -40.734 1.00 96.19 123 GLU A CA 1
ATOM 932 C C . GLU A 1 123 ? 7.814 -36.024 -39.473 1.00 96.19 123 GLU A C 1
ATOM 934 O O . GLU A 1 123 ? 7.453 -36.397 -38.353 1.00 96.19 123 GLU A O 1
ATOM 939 N N . GLU A 1 124 ? 8.765 -35.102 -39.625 1.00 96.06 124 GLU A N 1
ATOM 940 C CA . GLU A 1 124 ? 9.340 -34.383 -38.491 1.00 96.06 124 GLU A CA 1
ATOM 941 C C . GLU A 1 124 ? 8.308 -33.513 -37.774 1.00 96.06 124 GLU A C 1
ATOM 943 O O . GLU A 1 124 ? 8.243 -33.545 -36.545 1.00 96.06 124 GLU A O 1
ATOM 948 N N . GLU A 1 125 ? 7.489 -32.762 -38.514 1.00 94.81 125 GLU A N 1
ATOM 949 C CA . GLU A 1 125 ? 6.421 -31.944 -37.936 1.00 94.81 125 GLU A CA 1
ATOM 950 C C . GLU A 1 125 ? 5.368 -32.801 -37.231 1.00 94.81 125 GLU A C 1
ATOM 952 O O . GLU A 1 125 ? 4.913 -32.443 -36.145 1.00 94.81 125 GLU A O 1
ATOM 957 N N . LEU A 1 126 ? 5.042 -33.977 -37.773 1.00 96.00 126 LEU A N 1
ATOM 958 C CA . LEU A 1 126 ? 4.157 -34.936 -37.119 1.00 96.00 126 LEU A CA 1
ATOM 959 C C . LEU A 1 126 ? 4.748 -35.405 -35.782 1.00 96.00 126 LEU A C 1
ATOM 961 O O . LEU A 1 126 ? 4.094 -35.299 -34.747 1.00 96.00 126 LEU A O 1
ATOM 965 N N . LYS A 1 127 ? 6.027 -35.807 -35.767 1.00 96.31 127 LYS A N 1
ATOM 966 C CA . LYS A 1 127 ? 6.739 -36.183 -34.533 1.00 96.31 127 LYS A CA 1
ATOM 967 C C . LYS A 1 127 ? 6.831 -35.024 -33.539 1.00 96.31 127 LYS A C 1
ATOM 969 O O . LYS A 1 127 ? 6.732 -35.249 -32.333 1.00 96.31 127 LYS A O 1
ATOM 974 N N . ARG A 1 128 ? 7.050 -33.789 -34.008 1.00 96.56 128 ARG A N 1
ATOM 975 C CA . ARG A 1 128 ? 7.056 -32.586 -33.156 1.00 96.56 128 ARG A CA 1
ATOM 976 C C . ARG A 1 128 ? 5.681 -32.360 -32.537 1.00 96.56 128 ARG A C 1
ATOM 978 O O . ARG A 1 128 ? 5.603 -32.154 -31.326 1.00 96.56 128 ARG A O 1
ATOM 985 N N . ARG A 1 129 ? 4.617 -32.456 -33.335 1.00 95.50 129 ARG A N 1
ATOM 986 C CA . ARG A 1 129 ? 3.231 -32.310 -32.884 1.00 95.50 129 ARG A CA 1
ATOM 987 C C . ARG A 1 129 ? 2.862 -33.366 -31.849 1.00 95.50 129 ARG A C 1
ATOM 989 O O . ARG A 1 129 ? 2.306 -33.009 -30.818 1.00 95.50 129 ARG A O 1
ATOM 996 N N . ASP A 1 130 ? 3.219 -34.625 -32.071 1.00 96.38 130 ASP A N 1
ATOM 997 C CA . ASP A 1 130 ? 2.885 -35.716 -31.149 1.00 96.38 130 ASP A CA 1
ATOM 998 C C . ASP A 1 130 ? 3.649 -35.586 -29.822 1.00 96.38 130 ASP A C 1
ATOM 1000 O O . ASP A 1 130 ? 3.070 -35.757 -28.747 1.00 96.38 130 ASP A O 1
ATOM 1004 N N . LYS A 1 131 ? 4.927 -35.180 -29.869 1.00 96.88 131 LYS A N 1
ATOM 1005 C CA . LYS A 1 131 ? 5.711 -34.852 -28.664 1.00 96.88 131 LYS A CA 1
ATOM 1006 C C . LYS A 1 131 ? 5.110 -33.682 -27.892 1.00 96.88 131 LYS A C 1
ATOM 1008 O O . LYS A 1 131 ? 5.034 -33.736 -26.668 1.00 96.88 131 LYS A O 1
ATOM 1013 N N . LEU A 1 132 ? 4.698 -32.624 -28.592 1.00 95.81 132 LEU A N 1
ATOM 1014 C CA . LEU A 1 132 ? 4.061 -31.468 -27.967 1.00 95.81 132 LEU A CA 1
ATOM 1015 C C . LEU A 1 132 ? 2.704 -31.846 -27.361 1.00 95.81 132 LEU A C 1
ATOM 1017 O O . LEU A 1 132 ? 2.424 -31.474 -26.228 1.00 95.81 132 LEU A O 1
ATOM 1021 N N . SER A 1 133 ? 1.900 -32.634 -28.077 1.00 96.38 133 SER A N 1
ATOM 1022 C CA . SER A 1 133 ? 0.626 -33.155 -27.581 1.00 96.38 133 SER A CA 1
ATOM 1023 C C . SER A 1 133 ? 0.823 -33.995 -26.323 1.00 96.38 133 SER A C 1
ATOM 1025 O O . SER A 1 133 ? 0.107 -33.781 -25.354 1.00 96.38 133 SER A O 1
ATOM 1027 N N . SER A 1 134 ? 1.818 -34.887 -26.308 1.00 96.56 134 SER A N 1
ATOM 1028 C CA . SER A 1 134 ? 2.126 -35.740 -25.151 1.00 96.56 134 SER A CA 1
ATOM 1029 C C . SER A 1 134 ? 2.507 -34.904 -23.926 1.00 96.56 134 SER A C 1
ATOM 1031 O O . SER A 1 134 ? 1.936 -35.076 -22.851 1.00 96.56 134 SER A O 1
ATOM 1033 N N . ARG A 1 135 ? 3.386 -33.909 -24.106 1.00 96.31 135 ARG A N 1
ATOM 1034 C CA . ARG A 1 135 ? 3.758 -32.968 -23.035 1.00 96.31 135 ARG A CA 1
ATOM 1035 C C . ARG A 1 135 ? 2.564 -32.168 -22.521 1.00 96.31 135 ARG A C 1
ATOM 1037 O O . ARG A 1 135 ? 2.415 -32.003 -21.317 1.00 96.31 135 ARG A O 1
ATOM 1044 N N . ASN A 1 136 ? 1.706 -31.688 -23.420 1.00 94.94 136 ASN A N 1
ATOM 1045 C CA . ASN A 1 136 ? 0.506 -30.948 -23.036 1.00 94.94 136 ASN A CA 1
ATOM 1046 C C . ASN A 1 136 ? -0.470 -31.837 -22.254 1.00 94.94 136 ASN A C 1
ATOM 1048 O O . ASN A 1 136 ? -1.037 -31.387 -21.263 1.00 94.94 136 ASN A O 1
ATOM 1052 N N . THR A 1 137 ? -0.654 -33.096 -22.664 1.00 95.38 137 THR A N 1
ATOM 1053 C CA . THR A 1 137 ? -1.513 -34.039 -21.934 1.00 95.38 137 THR A CA 1
ATOM 1054 C C . THR A 1 137 ? -0.945 -34.393 -20.565 1.00 95.38 137 THR A C 1
ATOM 1056 O O . THR A 1 137 ? -1.704 -34.458 -19.606 1.00 95.38 137 THR A O 1
ATOM 1059 N N . GLU A 1 138 ? 0.372 -34.568 -20.444 1.00 96.56 138 GLU A N 1
ATOM 1060 C CA . GLU A 1 138 ? 1.038 -34.818 -19.161 1.00 96.56 138 GLU A CA 1
ATOM 1061 C C . GLU A 1 138 ? 0.895 -33.623 -18.211 1.00 96.56 138 GLU A C 1
ATOM 1063 O O . GLU A 1 138 ? 0.530 -33.808 -17.053 1.00 96.56 138 GLU A O 1
ATOM 1068 N N . ALA A 1 139 ? 1.100 -32.400 -18.711 1.00 96.19 139 ALA A N 1
ATOM 1069 C CA . ALA A 1 139 ? 0.910 -31.180 -17.930 1.00 96.19 139 ALA A CA 1
ATOM 1070 C C . ALA A 1 139 ? -0.540 -31.034 -17.437 1.00 96.19 139 ALA A C 1
ATOM 1072 O O . ALA A 1 139 ? -0.767 -30.783 -16.257 1.00 96.19 139 ALA A O 1
ATOM 1073 N N . LEU A 1 140 ? -1.525 -31.273 -18.313 1.00 96.56 140 LEU A N 1
ATOM 1074 C CA . LEU A 1 140 ? -2.941 -31.241 -17.936 1.00 96.56 140 LEU A CA 1
ATOM 1075 C C . LEU A 1 140 ? -3.295 -32.315 -16.901 1.00 96.56 140 LEU A C 1
ATOM 1077 O O . LEU A 1 140 ? -4.078 -32.050 -15.992 1.00 96.56 140 LEU A O 1
ATOM 1081 N N . LEU A 1 141 ? -2.737 -33.523 -17.021 1.00 97.19 141 LEU A N 1
ATOM 1082 C CA . LEU A 1 141 ? -2.949 -34.585 -16.035 1.00 97.19 141 LEU A CA 1
ATOM 1083 C C . LEU A 1 141 ? -2.393 -34.200 -14.665 1.00 97.19 141 LEU A C 1
ATOM 1085 O O . LEU A 1 141 ? -3.033 -34.476 -13.652 1.00 97.19 141 LEU A O 1
ATOM 1089 N N . GLU A 1 142 ? -1.227 -33.561 -14.626 1.00 97.12 142 GLU A N 1
ATOM 1090 C CA . GLU A 1 142 ? -0.624 -33.108 -13.376 1.00 97.12 142 GLU A CA 1
ATOM 1091 C C . GLU A 1 142 ? -1.431 -31.977 -12.730 1.00 97.12 142 GLU A C 1
ATOM 1093 O O . GLU A 1 142 ? -1.723 -32.033 -11.534 1.00 97.12 142 GLU A O 1
ATOM 1098 N N . ASP A 1 143 ? -1.906 -31.018 -13.527 1.00 95.81 143 ASP A N 1
ATOM 1099 C CA . ASP A 1 143 ? -2.814 -29.976 -13.049 1.00 95.81 143 ASP A CA 1
ATOM 1100 C C . ASP A 1 143 ? -4.091 -30.585 -12.454 1.00 95.81 143 ASP A C 1
ATOM 1102 O O . ASP A 1 143 ? -4.491 -30.228 -11.345 1.00 95.81 143 ASP A O 1
ATOM 1106 N N . VAL A 1 144 ? -4.714 -31.551 -13.140 1.00 97.00 144 VAL A N 1
ATOM 1107 C CA . VAL A 1 144 ? -5.924 -32.237 -12.653 1.00 97.00 144 VAL A CA 1
ATOM 1108 C C . VAL A 1 144 ? -5.679 -32.938 -11.314 1.00 97.00 144 VAL A C 1
ATOM 1110 O O . VAL A 1 144 ? -6.526 -32.836 -10.424 1.00 97.00 144 VAL A O 1
ATOM 1113 N N . LYS A 1 145 ? -4.530 -33.600 -11.126 1.00 97.75 145 LYS A N 1
ATOM 1114 C CA . LYS A 1 145 ? -4.173 -34.203 -9.829 1.00 97.75 145 LYS A CA 1
ATOM 1115 C C . LYS A 1 145 ? -4.035 -33.149 -8.737 1.00 97.75 145 LYS A C 1
ATOM 1117 O O . LYS A 1 145 ? -4.610 -33.309 -7.664 1.00 97.75 145 LYS A O 1
ATOM 1122 N N . LEU A 1 146 ? -3.335 -32.049 -9.017 1.00 96.69 146 LEU A N 1
ATOM 1123 C CA . LEU A 1 146 ? -3.176 -30.952 -8.060 1.00 96.69 146 LEU A CA 1
ATOM 1124 C C . LEU A 1 146 ? -4.526 -30.333 -7.676 1.00 96.69 146 LEU A C 1
ATOM 1126 O O . LEU A 1 146 ? -4.741 -30.004 -6.508 1.00 96.69 146 LEU A O 1
ATOM 1130 N N . TYR A 1 147 ? -5.450 -30.188 -8.629 1.00 94.62 147 TYR A N 1
ATOM 1131 C CA . TYR A 1 147 ? -6.812 -29.736 -8.344 1.00 94.62 147 TYR A CA 1
ATOM 1132 C C . TYR A 1 147 ? -7.592 -30.743 -7.493 1.00 94.62 147 TYR A C 1
ATOM 1134 O O . TYR A 1 147 ? -8.274 -30.323 -6.558 1.00 94.62 147 TYR A O 1
ATOM 1142 N N . ALA A 1 148 ? -7.467 -32.044 -7.764 1.00 96.69 148 ALA A N 1
ATOM 1143 C CA . ALA A 1 148 ? -8.119 -33.089 -6.978 1.00 96.69 148 ALA A CA 1
ATOM 1144 C C . ALA A 1 148 ? -7.618 -33.112 -5.524 1.00 96.69 148 ALA A C 1
ATOM 1146 O O . ALA A 1 148 ? -8.428 -33.094 -4.600 1.00 96.69 148 ALA A O 1
ATOM 1147 N N . GLU A 1 149 ? -6.302 -33.046 -5.303 1.00 97.31 149 GLU A N 1
ATOM 1148 C CA . GLU A 1 149 ? -5.735 -32.994 -3.949 1.00 97.31 149 GLU A CA 1
ATOM 1149 C C . GLU A 1 149 ? -6.149 -31.729 -3.188 1.00 97.31 149 GLU A C 1
ATOM 1151 O O . GLU A 1 149 ? -6.421 -31.774 -1.989 1.00 97.31 149 GLU A O 1
ATOM 1156 N N . ARG A 1 150 ? -6.195 -30.575 -3.869 1.00 96.06 150 ARG A N 1
ATOM 1157 C CA . ARG A 1 150 ? -6.674 -29.324 -3.261 1.00 96.06 150 ARG A CA 1
ATOM 1158 C C . ARG A 1 150 ? -8.146 -29.419 -2.871 1.00 96.06 150 ARG A C 1
ATOM 1160 O O . ARG A 1 150 ? -8.504 -28.931 -1.803 1.00 96.06 150 ARG A O 1
ATOM 1167 N N . ALA A 1 151 ? -8.976 -30.038 -3.708 1.00 96.25 151 ALA A N 1
ATOM 1168 C CA . ALA A 1 151 ? -10.385 -30.259 -3.406 1.00 96.25 151 ALA A CA 1
ATOM 1169 C C . ALA A 1 151 ? -10.567 -31.201 -2.205 1.00 96.25 151 ALA A C 1
ATOM 1171 O O . ALA A 1 151 ? -11.370 -30.908 -1.325 1.00 96.25 151 ALA A O 1
ATOM 1172 N N . GLU A 1 152 ? -9.779 -32.277 -2.116 1.00 97.31 152 GLU A N 1
ATOM 1173 C CA . GLU A 1 152 ? -9.821 -33.201 -0.975 1.00 97.31 152 GLU A CA 1
ATOM 1174 C C . GLU A 1 152 ? -9.411 -32.514 0.336 1.00 97.31 152 GLU A C 1
ATOM 1176 O O . GLU A 1 152 ? -10.074 -32.685 1.358 1.00 97.31 152 GLU A O 1
ATOM 1181 N N . ARG A 1 153 ? -8.352 -31.692 0.316 1.00 96.19 153 ARG A N 1
ATOM 1182 C CA . ARG A 1 153 ? -7.948 -30.897 1.489 1.00 96.19 153 ARG A CA 1
ATOM 1183 C C . ARG A 1 153 ? -9.042 -29.919 1.914 1.00 96.19 153 ARG A C 1
ATOM 1185 O O . ARG A 1 153 ? -9.355 -29.848 3.093 1.00 96.19 153 ARG A O 1
ATOM 1192 N N . ALA A 1 154 ? -9.663 -29.229 0.958 1.00 95.38 154 ALA A N 1
ATOM 1193 C CA . ALA A 1 154 ? -10.746 -28.295 1.250 1.00 95.38 154 ALA A CA 1
ATOM 1194 C C . ALA A 1 154 ? -11.979 -28.984 1.865 1.00 95.38 154 ALA A C 1
ATOM 1196 O O . ALA A 1 154 ? -12.631 -28.401 2.730 1.00 95.38 154 ALA A O 1
ATOM 1197 N N . GLU A 1 155 ? -12.304 -30.213 1.447 1.00 96.56 155 GLU A N 1
ATOM 1198 C CA . GLU A 1 155 ? -13.383 -30.984 2.076 1.00 96.56 155 GLU A CA 1
ATOM 1199 C C . GLU A 1 155 ? -13.006 -31.446 3.492 1.00 96.56 155 GLU A C 1
ATOM 1201 O O . GLU A 1 155 ? -13.828 -31.301 4.394 1.00 96.56 155 GLU A O 1
ATOM 1206 N N . LYS A 1 156 ? -11.760 -31.880 3.738 1.00 97.25 156 LYS A N 1
ATOM 1207 C CA . LYS A 1 156 ? -11.287 -32.195 5.103 1.00 97.25 156 LYS A CA 1
ATOM 1208 C C . LYS A 1 156 ? -11.359 -30.981 6.029 1.00 97.25 156 LYS A C 1
ATOM 1210 O O . LYS A 1 156 ? -11.933 -31.071 7.110 1.00 97.25 156 LYS A O 1
ATOM 1215 N N . ASP A 1 157 ? -10.869 -29.828 5.578 1.00 96.31 157 ASP A N 1
ATOM 1216 C CA . ASP A 1 157 ? -10.928 -28.582 6.351 1.00 96.31 157 ASP A CA 1
ATOM 1217 C C . ASP A 1 157 ? -12.383 -28.197 6.678 1.00 96.31 157 ASP A C 1
ATOM 1219 O O . ASP A 1 157 ? -12.699 -27.729 7.773 1.00 96.31 157 ASP A O 1
ATOM 1223 N N . LYS A 1 158 ? -13.301 -28.408 5.731 1.00 96.56 158 LYS A N 1
ATOM 1224 C CA . LYS A 1 158 ? -14.732 -28.149 5.916 1.00 96.56 158 LYS A CA 1
ATOM 1225 C C . LYS A 1 158 ? -15.367 -29.104 6.926 1.00 96.56 158 LYS A C 1
ATOM 1227 O O . LYS A 1 158 ? -16.172 -28.654 7.739 1.00 96.56 158 LYS A O 1
ATOM 1232 N N . GLU A 1 159 ? -15.012 -30.385 6.903 1.00 96.94 159 GLU A N 1
ATOM 1233 C CA . GLU A 1 159 ? -15.453 -31.360 7.906 1.00 96.94 159 GLU A CA 1
ATOM 1234 C C . GLU A 1 159 ? -14.948 -30.994 9.311 1.00 96.94 159 GLU A C 1
ATOM 1236 O O . GLU A 1 159 ? -15.731 -30.989 10.263 1.00 96.94 159 GLU A O 1
ATOM 1241 N N . GLU A 1 160 ? -13.680 -30.593 9.443 1.00 97.25 160 GLU A N 1
ATOM 1242 C CA . GLU A 1 160 ? -13.107 -30.127 10.713 1.00 97.25 160 GLU A CA 1
ATOM 1243 C C . GLU A 1 160 ? -13.802 -28.861 11.237 1.00 97.25 160 GLU A C 1
ATOM 1245 O O . GLU A 1 160 ? -14.095 -28.747 12.433 1.00 97.25 160 GLU A O 1
ATOM 1250 N N . LEU A 1 161 ? -14.115 -27.910 10.350 1.00 96.38 161 LEU A N 1
ATOM 1251 C CA . LEU A 1 161 ? -14.852 -26.698 10.709 1.00 96.38 161 LEU A CA 1
ATOM 1252 C C . LEU A 1 161 ? -16.273 -27.006 11.191 1.00 96.38 161 LEU A C 1
ATOM 1254 O O . LEU A 1 161 ? -16.712 -26.405 12.172 1.00 96.38 161 LEU A O 1
ATOM 1258 N N . LEU A 1 162 ? -16.971 -27.944 10.545 1.00 97.00 162 LEU A N 1
ATOM 1259 C CA . LEU A 1 162 ? -18.303 -28.381 10.973 1.00 97.00 162 LEU A CA 1
ATOM 1260 C C . LEU A 1 162 ? -18.256 -29.061 12.346 1.00 97.00 162 LEU A C 1
ATOM 1262 O O . LEU A 1 162 ? -19.053 -28.725 13.222 1.00 97.00 162 LEU A O 1
ATOM 1266 N N . ALA A 1 163 ? -17.282 -29.945 12.578 1.00 97.38 163 ALA A N 1
ATOM 1267 C CA . ALA A 1 163 ? -17.097 -30.584 13.881 1.00 97.38 163 ALA A CA 1
ATOM 1268 C C . ALA A 1 163 ? -16.848 -29.548 14.992 1.00 97.38 163 ALA A C 1
ATOM 1270 O O . ALA A 1 163 ? -17.469 -29.598 16.058 1.00 97.38 163 ALA A O 1
ATOM 1271 N N . ARG A 1 164 ? -16.004 -28.545 14.716 1.00 97.00 164 ARG A N 1
ATOM 1272 C CA . ARG A 1 164 ? -15.731 -27.445 15.648 1.00 97.00 164 ARG A CA 1
ATOM 1273 C C . ARG A 1 164 ? -16.952 -26.557 15.890 1.00 97.00 164 ARG A C 1
ATOM 1275 O O . ARG A 1 164 ? -17.140 -26.066 17.004 1.00 97.00 164 ARG A O 1
ATOM 1282 N N . GLU A 1 165 ? -17.780 -26.328 14.874 1.00 97.00 165 GLU A N 1
ATOM 1283 C CA . GLU A 1 165 ? -19.040 -25.594 15.024 1.00 97.00 165 GLU A CA 1
ATOM 1284 C C . GLU A 1 165 ? -19.986 -26.317 15.993 1.00 97.00 165 GLU A C 1
ATOM 1286 O O . GLU A 1 165 ? -20.590 -25.686 16.864 1.00 97.00 165 GLU A O 1
ATOM 1291 N N . ASP A 1 166 ? -20.071 -27.642 15.896 1.00 96.94 166 ASP A N 1
ATOM 1292 C CA . ASP A 1 166 ? -20.905 -28.455 16.780 1.00 96.94 166 ASP A CA 1
ATOM 1293 C C . ASP A 1 166 ? -20.367 -28.515 18.218 1.00 96.94 166 ASP A C 1
ATOM 1295 O O . ASP A 1 166 ? -21.153 -28.476 19.171 1.00 96.94 166 ASP A O 1
ATOM 1299 N N . ASP A 1 167 ? -19.044 -28.538 18.409 1.00 97.25 167 ASP A N 1
ATOM 1300 C CA . ASP A 1 167 ? -18.420 -28.365 19.729 1.00 97.25 167 ASP A CA 1
ATOM 1301 C C . ASP A 1 167 ? -18.773 -27.003 20.345 1.00 97.25 167 ASP A C 1
ATOM 1303 O O . ASP A 1 167 ? -19.200 -26.926 21.502 1.00 97.25 167 ASP A O 1
ATOM 1307 N N . LEU A 1 168 ? -18.666 -25.922 19.564 1.00 96.06 168 LEU A N 1
ATOM 1308 C CA . LEU A 1 168 ? -19.016 -24.572 20.014 1.00 96.06 168 LEU A CA 1
ATOM 1309 C C . LEU A 1 168 ? -20.503 -24.448 20.358 1.00 96.06 168 LEU A C 1
ATOM 1311 O O . LEU A 1 168 ? -20.852 -23.793 21.342 1.00 96.06 168 LEU A O 1
ATOM 1315 N N . LYS A 1 169 ? -21.394 -25.083 19.588 1.00 96.12 169 LYS A N 1
ATOM 1316 C CA . LYS A 1 169 ? -22.831 -25.132 19.901 1.00 96.12 169 LYS A CA 1
ATOM 1317 C C . LYS A 1 169 ? -23.093 -25.859 21.215 1.00 96.12 169 LYS A C 1
ATOM 1319 O O . LYS A 1 169 ? -23.864 -25.354 22.030 1.00 96.12 169 LYS A O 1
ATOM 1324 N N . ARG A 1 170 ? -22.437 -27.001 21.450 1.00 97.50 170 ARG A N 1
ATOM 1325 C CA . ARG A 1 170 ? -22.550 -27.748 22.715 1.00 97.50 170 ARG A CA 1
ATOM 1326 C C . ARG A 1 170 ? -22.060 -26.925 23.903 1.00 97.50 170 ARG A C 1
ATOM 1328 O O . ARG A 1 1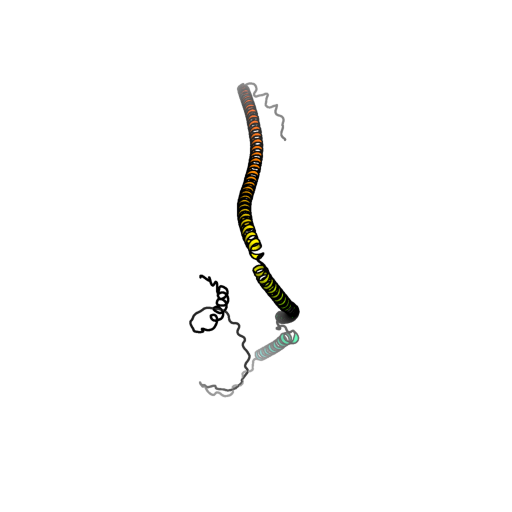70 ? -22.777 -26.816 24.895 1.00 97.50 170 ARG A O 1
ATOM 1335 N N . MET A 1 171 ? -20.896 -26.291 23.777 1.00 96.81 171 MET A N 1
ATOM 1336 C CA . MET A 1 171 ? -20.345 -25.432 24.827 1.00 96.81 171 MET A CA 1
ATOM 1337 C C . MET A 1 171 ? -21.250 -24.225 25.108 1.00 96.81 171 MET A C 1
ATOM 1339 O O . MET A 1 171 ? -21.536 -23.927 26.265 1.00 96.81 171 MET A O 1
ATOM 1343 N N . ASN A 1 172 ? -21.773 -23.568 24.070 1.00 93.81 172 ASN A N 1
ATOM 1344 C CA . ASN A 1 172 ? -22.718 -22.461 24.235 1.00 93.81 172 ASN A CA 1
ATOM 1345 C C . ASN A 1 172 ? -24.017 -22.897 24.919 1.00 93.81 172 ASN A C 1
ATOM 1347 O O . ASN A 1 172 ? -24.511 -22.182 25.787 1.00 93.81 172 ASN A O 1
ATOM 1351 N N . ALA A 1 173 ? -24.566 -24.061 24.563 1.00 96.00 173 ALA A N 1
ATOM 1352 C CA . ALA A 1 173 ? -25.758 -24.594 25.217 1.00 96.00 173 ALA A CA 1
ATOM 1353 C C . ALA A 1 173 ? -25.507 -24.872 26.709 1.00 96.00 173 ALA A C 1
ATOM 1355 O O . ALA A 1 173 ? -26.358 -24.567 27.546 1.00 96.00 173 ALA A O 1
ATOM 1356 N N . GLN A 1 174 ? -24.325 -25.393 27.055 1.00 96.56 174 GLN A N 1
ATOM 1357 C CA . GLN A 1 174 ? -23.931 -25.602 28.445 1.00 96.56 174 GLN A CA 1
ATOM 1358 C C . GLN A 1 174 ? -23.805 -24.277 29.209 1.00 96.56 174 GLN A C 1
ATOM 1360 O O . GLN A 1 174 ? -24.416 -24.130 30.265 1.00 96.56 174 GLN A O 1
ATOM 1365 N N . LEU A 1 175 ? -23.102 -23.287 28.652 1.00 94.06 175 LEU A N 1
ATOM 1366 C CA . LEU A 1 175 ? -22.972 -21.963 29.270 1.00 94.06 175 LEU A CA 1
ATOM 1367 C C . LEU A 1 175 ? -24.334 -21.280 29.455 1.00 94.06 175 LEU A C 1
ATOM 1369 O O . LEU A 1 175 ? -24.589 -20.675 30.493 1.00 94.06 175 LEU A O 1
ATOM 1373 N N . GLN A 1 176 ? -25.244 -21.400 28.485 1.00 93.44 176 GLN A N 1
ATOM 1374 C CA . GLN A 1 176 ? -26.606 -20.875 28.619 1.00 93.44 176 GLN A CA 1
ATOM 1375 C C . GLN A 1 176 ? -27.378 -21.547 29.757 1.00 93.44 176 GLN A C 1
ATOM 1377 O O . GLN A 1 176 ? -28.106 -20.868 30.484 1.00 93.44 176 GLN A O 1
ATOM 1382 N N . LYS A 1 177 ? -27.206 -22.861 29.935 1.00 95.75 177 LYS A N 1
ATOM 1383 C CA . LYS A 1 177 ? -27.807 -23.595 31.051 1.00 95.75 177 LYS A CA 1
ATOM 1384 C C . LYS A 1 177 ? -27.249 -23.115 32.393 1.00 95.75 177 LYS A C 1
ATOM 1386 O O . LYS A 1 177 ? -28.033 -22.804 33.284 1.00 95.75 177 LYS A O 1
ATOM 1391 N N . GLU A 1 178 ? -25.930 -22.986 32.514 1.00 94.50 178 GLU A N 1
ATOM 1392 C CA . GLU A 1 178 ? -25.264 -22.494 33.731 1.00 94.50 178 GLU A CA 1
ATOM 1393 C C . GLU A 1 178 ? -25.692 -21.059 34.083 1.00 94.50 178 GLU A C 1
ATOM 1395 O O . GLU A 1 178 ? -25.985 -20.763 35.243 1.00 94.50 178 GLU A O 1
ATOM 1400 N N . ILE A 1 179 ? -25.812 -20.176 33.082 1.00 91.88 179 ILE A N 1
ATOM 1401 C CA . ILE A 1 179 ? -26.352 -18.820 33.262 1.00 91.88 179 ILE A CA 1
ATOM 1402 C C . ILE A 1 179 ? -27.791 -18.879 33.783 1.00 91.88 179 ILE A C 1
ATOM 1404 O O . ILE A 1 179 ? -28.120 -18.164 34.728 1.00 91.88 179 ILE A O 1
ATOM 1408 N N . GLY A 1 180 ? -28.643 -19.726 33.197 1.00 90.31 180 GLY A N 1
ATOM 1409 C CA . GLY A 1 180 ? -30.030 -19.892 33.636 1.00 90.31 180 GLY A CA 1
ATOM 1410 C C . GLY A 1 180 ? -30.140 -20.398 35.077 1.00 90.31 180 GLY A C 1
ATOM 1411 O O . GLY A 1 180 ? -30.911 -19.853 35.864 1.00 90.31 180 GLY A O 1
ATOM 1412 N N . GLU A 1 181 ? -29.329 -21.391 35.449 1.00 93.81 181 GLU A N 1
ATOM 1413 C CA . GLU A 1 181 ? -29.275 -21.925 36.814 1.00 93.81 181 GLU A CA 1
ATOM 1414 C C . GLU A 1 181 ? -28.789 -20.878 37.825 1.00 93.81 181 GLU A C 1
ATOM 1416 O O . GLU A 1 181 ? -29.381 -20.743 38.896 1.00 93.81 181 GLU A O 1
ATOM 1421 N N . MET A 1 182 ? -27.750 -20.102 37.494 1.00 89.69 182 MET A N 1
ATOM 1422 C CA . MET A 1 182 ? -27.295 -19.005 38.354 1.00 89.69 182 MET A CA 1
ATOM 1423 C C . MET A 1 182 ? -28.359 -17.920 38.504 1.00 89.69 182 MET A C 1
ATOM 1425 O O . MET A 1 182 ? -28.620 -17.475 39.617 1.00 89.69 182 MET A O 1
ATOM 1429 N N . GLN A 1 183 ? -28.999 -17.505 37.409 1.00 88.50 183 GLN A N 1
ATOM 1430 C CA . GLN A 1 183 ? -30.067 -16.506 37.456 1.00 88.50 183 GLN A CA 1
ATOM 1431 C C . GLN A 1 183 ? -31.230 -16.951 38.342 1.00 88.50 183 GLN A C 1
ATOM 1433 O O . GLN A 1 183 ? -31.797 -16.128 39.059 1.00 88.50 183 GLN A O 1
ATOM 1438 N N . GLU A 1 184 ? -31.578 -18.236 38.315 1.00 89.75 184 GLU A N 1
ATOM 1439 C CA . GLU A 1 184 ? -32.652 -18.767 39.146 1.00 89.75 184 GLU A CA 1
ATOM 1440 C C . GLU A 1 184 ? -32.264 -18.837 40.627 1.00 89.75 184 GLU A C 1
ATOM 1442 O O . GLU A 1 184 ? -33.056 -18.432 41.475 1.00 89.75 184 GLU A O 1
ATOM 1447 N N . LYS A 1 185 ? -31.023 -19.230 40.945 1.00 90.06 185 LYS A N 1
ATOM 1448 C CA . LYS A 1 185 ? -30.491 -19.155 42.317 1.00 90.06 185 LYS A CA 1
ATOM 1449 C C . LYS A 1 185 ? -30.508 -17.722 42.849 1.00 90.06 185 LYS A C 1
ATOM 1451 O O . LYS A 1 185 ? -31.065 -17.475 43.914 1.00 90.06 185 LYS A O 1
ATOM 1456 N N . PHE A 1 186 ? -30.011 -16.761 42.067 1.00 82.25 186 PHE A N 1
ATOM 1457 C CA . PHE A 1 186 ? -30.048 -15.346 42.445 1.00 82.25 186 PHE A CA 1
ATOM 1458 C C . PHE A 1 186 ? -31.476 -14.830 42.634 1.00 82.25 186 PHE A C 1
ATOM 1460 O O . PHE A 1 186 ? -31.740 -14.054 43.552 1.00 82.25 186 PHE A O 1
ATOM 1467 N N . ARG A 1 187 ? -32.423 -15.257 41.790 1.00 83.69 187 ARG A N 1
ATOM 1468 C CA . ARG A 1 187 ? -33.840 -14.902 41.943 1.00 83.69 187 ARG A CA 1
ATOM 1469 C C . ARG A 1 187 ? -34.391 -15.415 43.276 1.00 83.69 187 ARG A C 1
ATOM 1471 O O . ARG A 1 187 ? -35.093 -14.669 43.956 1.00 83.69 187 ARG A O 1
ATOM 1478 N N . GLN A 1 188 ? -34.068 -16.651 43.652 1.00 84.69 188 GLN A N 1
ATOM 1479 C CA . GLN A 1 188 ? -34.498 -17.264 44.911 1.00 84.69 188 GLN A CA 1
ATOM 1480 C C . GLN A 1 188 ? -33.896 -16.539 46.123 1.00 84.69 188 GLN A C 1
ATOM 1482 O O . GLN A 1 188 ? -34.649 -16.087 46.987 1.00 84.69 188 GLN A O 1
ATOM 1487 N N . GLU A 1 189 ? -32.585 -16.295 46.128 1.00 83.25 189 GLU A N 1
ATOM 1488 C CA . GLU A 1 189 ? -31.901 -15.526 47.180 1.00 83.25 189 GLU A CA 1
ATOM 1489 C C . GLU A 1 189 ? -32.504 -14.120 47.343 1.00 83.25 189 GLU A C 1
ATOM 1491 O O . GLU A 1 189 ? -32.777 -13.669 48.456 1.00 83.25 189 GLU A O 1
ATOM 1496 N N . LEU A 1 190 ? -32.823 -13.439 46.237 1.00 75.56 190 LEU A N 1
ATOM 1497 C CA . LEU A 1 190 ? -33.442 -12.112 46.277 1.00 75.56 190 LEU A CA 1
ATOM 1498 C C . LEU A 1 190 ? -34.850 -12.135 46.900 1.00 75.56 190 LEU A C 1
ATOM 1500 O O . LEU A 1 190 ? -35.252 -11.183 47.583 1.00 75.56 190 LEU A O 1
ATOM 1504 N N . THR A 1 191 ? -35.611 -13.216 46.690 1.00 75.81 191 THR A N 1
ATOM 1505 C CA . THR A 1 191 ? -36.917 -13.401 47.344 1.00 75.81 191 THR A CA 1
ATOM 1506 C C . THR A 1 191 ? -36.794 -13.693 48.838 1.00 75.81 191 THR A C 1
ATOM 1508 O O . THR A 1 191 ? -37.658 -13.264 49.605 1.00 75.81 191 THR A O 1
ATOM 1511 N N . GLU A 1 192 ? -35.722 -14.355 49.274 1.00 76.00 192 GLU A N 1
ATOM 1512 C CA . GLU A 1 192 ? -35.437 -14.611 50.690 1.00 76.00 192 GLU A CA 1
ATOM 1513 C C . GLU A 1 192 ? -34.978 -13.341 51.415 1.00 76.00 192 GLU A C 1
ATOM 1515 O O . GLU A 1 192 ? -35.552 -12.976 52.440 1.00 76.00 192 GLU A O 1
ATOM 1520 N N . VAL A 1 193 ? -34.052 -12.580 50.828 1.00 72.25 193 VAL A N 1
ATOM 1521 C CA . VAL A 1 193 ? -33.572 -11.289 51.365 1.00 72.25 193 VAL A CA 1
ATOM 1522 C C . VAL A 1 193 ? -34.692 -10.242 51.439 1.00 72.25 193 VAL A C 1
ATOM 1524 O O . VAL A 1 193 ? -34.731 -9.384 52.327 1.00 72.25 193 VAL A O 1
ATOM 1527 N N . SER A 1 194 ? -35.665 -10.314 50.528 1.00 64.88 194 SER A N 1
ATOM 1528 C CA . SER A 1 194 ? -36.853 -9.456 50.586 1.00 64.88 194 SER A CA 1
ATOM 1529 C C . SER A 1 194 ? -37.785 -9.800 51.756 1.00 64.88 194 SER A C 1
ATOM 1531 O O . SER A 1 194 ? -38.523 -8.921 52.201 1.00 64.88 194 SER A O 1
ATOM 1533 N N . ARG A 1 195 ? -37.747 -11.036 52.279 1.00 66.69 195 ARG A N 1
ATOM 1534 C CA . ARG A 1 195 ? -38.548 -11.484 53.433 1.00 66.69 195 ARG A CA 1
ATOM 1535 C C . ARG A 1 195 ? -37.929 -11.115 54.783 1.00 66.69 195 ARG A C 1
ATOM 1537 O O . ARG A 1 195 ? -38.675 -10.944 55.741 1.00 66.69 195 ARG A O 1
ATOM 1544 N N . THR A 1 196 ? -36.608 -10.962 54.870 1.00 70.56 196 THR A N 1
ATOM 1545 C CA . THR A 1 196 ? -35.889 -10.692 56.133 1.00 70.56 196 THR A CA 1
ATOM 1546 C C . THR A 1 196 ? -35.833 -9.209 56.522 1.00 70.56 196 THR A C 1
ATOM 1548 O O . THR A 1 196 ? -35.295 -8.866 57.570 1.00 70.56 196 THR A O 1
ATOM 1551 N N . GLY A 1 197 ? -36.390 -8.298 55.714 1.00 62.22 197 GLY A N 1
ATOM 1552 C CA . GLY A 1 197 ? -36.391 -6.851 55.991 1.00 62.22 197 GLY A CA 1
ATOM 1553 C C . GLY A 1 197 ? -35.050 -6.145 55.732 1.00 62.22 197 GLY A C 1
ATOM 1554 O O . GLY A 1 197 ? -35.017 -4.920 55.606 1.00 62.22 197 GLY A O 1
ATOM 1555 N N . GLU A 1 198 ? -33.962 -6.894 55.537 1.00 64.25 198 GLU A N 1
ATOM 1556 C CA . GLU A 1 198 ? -32.650 -6.392 55.094 1.00 64.25 198 GLU A CA 1
ATOM 1557 C C . GLU A 1 198 ? -32.681 -5.870 53.650 1.00 64.25 198 GLU A C 1
ATOM 1559 O O . GLU A 1 198 ? -31.920 -4.970 53.288 1.00 64.25 198 GLU A O 1
ATOM 1564 N N . GLY A 1 199 ? -33.642 -6.340 52.846 1.00 66.25 199 GLY A N 1
ATOM 1565 C CA . GLY A 1 199 ? -33.869 -5.863 51.484 1.00 66.25 199 GLY A CA 1
ATOM 1566 C C . GLY A 1 199 ? -34.156 -4.361 51.372 1.00 66.25 199 GLY A C 1
ATOM 1567 O O . GLY A 1 199 ? -33.959 -3.804 50.302 1.00 66.25 199 GLY A O 1
ATOM 1568 N N . GLY A 1 200 ? -34.601 -3.679 52.437 1.00 74.19 200 GLY A N 1
ATOM 1569 C CA . GLY A 1 200 ? -34.753 -2.216 52.434 1.00 74.19 200 GLY A CA 1
ATOM 1570 C C . GLY A 1 200 ? -33.409 -1.490 52.349 1.00 74.19 200 GLY A C 1
ATOM 1571 O O . GLY A 1 200 ? -33.185 -0.722 51.421 1.00 74.19 200 GLY A O 1
ATOM 1572 N N . LYS A 1 201 ? -32.485 -1.816 53.260 1.00 77.69 201 LYS A N 1
ATOM 1573 C CA . LYS A 1 201 ? -31.139 -1.221 53.301 1.00 77.69 201 LYS A CA 1
ATOM 1574 C C . LYS A 1 201 ? -30.328 -1.566 52.051 1.00 77.69 201 LYS A C 1
ATOM 1576 O O . LYS A 1 201 ? -29.678 -0.694 51.489 1.00 77.69 201 LYS A O 1
ATOM 1581 N N . LEU A 1 202 ? -30.429 -2.810 51.580 1.00 81.44 202 LEU A N 1
ATOM 1582 C CA . LEU A 1 202 ? -29.783 -3.234 50.336 1.00 81.44 202 LEU A CA 1
ATOM 1583 C C . LEU A 1 202 ? -30.373 -2.526 49.110 1.00 81.44 202 LEU A C 1
ATOM 1585 O O . LEU A 1 202 ? -29.634 -2.190 48.192 1.00 81.44 202 LEU A O 1
ATOM 1589 N N . ARG A 1 203 ? -31.685 -2.246 49.081 1.00 81.69 203 ARG A N 1
ATOM 1590 C CA . ARG A 1 203 ? -32.292 -1.432 48.013 1.00 81.69 203 ARG A CA 1
ATOM 1591 C C . ARG A 1 203 ? -31.753 -0.003 48.016 1.00 81.69 203 ARG A C 1
ATOM 1593 O O . ARG A 1 203 ? -31.407 0.490 46.947 1.00 81.69 203 ARG A O 1
ATOM 1600 N N . ASP A 1 204 ? -31.642 0.628 49.181 1.00 84.19 204 ASP A N 1
ATOM 1601 C CA . ASP A 1 204 ? -31.093 1.986 49.297 1.00 84.19 204 ASP A CA 1
ATOM 1602 C C . ASP A 1 204 ? -29.616 2.034 48.866 1.00 84.19 204 ASP A C 1
ATOM 1604 O O . ASP A 1 204 ? -29.197 2.942 48.146 1.00 84.19 204 ASP A O 1
ATOM 1608 N N . GLU A 1 205 ? -28.833 1.016 49.230 1.00 89.81 205 GLU A N 1
ATOM 1609 C CA . GLU A 1 205 ? -27.443 0.870 48.792 1.00 89.81 205 GLU A CA 1
ATOM 1610 C C . GLU A 1 205 ? -27.335 0.637 47.278 1.00 89.81 205 GLU A C 1
ATOM 1612 O O . GLU A 1 205 ? -26.522 1.284 46.622 1.00 89.81 205 GLU A O 1
ATOM 1617 N N . ILE A 1 206 ? -28.198 -0.201 46.689 1.00 90.38 206 ILE A N 1
ATOM 1618 C CA . ILE A 1 206 ? -28.269 -0.395 45.231 1.00 90.38 206 ILE A CA 1
ATOM 1619 C C . ILE A 1 206 ? -28.572 0.930 44.525 1.00 90.38 206 ILE A C 1
ATOM 1621 O O . ILE A 1 206 ? -27.914 1.244 43.535 1.00 90.38 206 ILE A O 1
ATOM 1625 N N . VAL A 1 207 ? -29.520 1.725 45.028 1.00 86.44 207 VAL A N 1
ATOM 1626 C CA . VAL A 1 207 ? -29.857 3.039 44.454 1.00 86.44 207 VAL A CA 1
ATOM 1627 C C . VAL A 1 207 ? -28.674 4.009 44.561 1.00 86.44 207 VAL A C 1
ATOM 1629 O O . VAL A 1 207 ? -28.359 4.711 43.599 1.00 86.44 207 VAL A O 1
ATOM 1632 N N . SER A 1 208 ? -27.963 4.015 45.692 1.00 94.81 208 SER A N 1
ATOM 1633 C CA . SER A 1 208 ? -26.741 4.811 45.872 1.00 94.81 208 SER A CA 1
ATOM 1634 C C . SER A 1 208 ? -25.629 4.392 44.900 1.00 94.81 208 SER A C 1
ATOM 1636 O O . SER A 1 208 ? -25.049 5.229 44.204 1.00 94.81 208 SER A O 1
ATOM 1638 N N . LEU A 1 209 ? -25.369 3.087 44.775 1.00 94.62 209 LEU A N 1
ATOM 1639 C CA . LEU A 1 209 ? -24.370 2.544 43.853 1.00 94.62 209 LEU A CA 1
ATOM 1640 C C . LEU A 1 209 ? -24.745 2.792 42.388 1.00 94.62 209 LEU A C 1
ATOM 1642 O O . LEU A 1 209 ? -23.865 3.091 41.583 1.00 94.62 209 LEU A O 1
ATOM 1646 N N . GLN A 1 210 ? -26.032 2.739 42.039 1.00 92.62 210 GLN A N 1
ATOM 1647 C CA . GLN A 1 210 ? -26.527 3.136 40.719 1.00 92.62 210 GLN A CA 1
ATOM 1648 C C . GLN A 1 210 ? -26.232 4.612 40.436 1.00 92.62 210 GLN A C 1
ATOM 1650 O O . GLN A 1 210 ? -25.691 4.920 39.376 1.00 92.62 210 GLN A O 1
ATOM 1655 N N . ALA A 1 211 ? -26.484 5.513 41.390 1.00 93.38 211 ALA A N 1
ATOM 1656 C CA . ALA A 1 211 ? -26.160 6.932 41.234 1.00 93.38 211 ALA A CA 1
ATOM 1657 C C . ALA A 1 211 ? -24.648 7.165 41.045 1.00 93.38 211 ALA A C 1
ATOM 1659 O O . ALA A 1 211 ? -24.235 7.933 40.174 1.00 93.38 211 ALA A O 1
ATOM 1660 N N . VAL A 1 212 ? -23.802 6.461 41.806 1.00 97.00 212 VAL A N 1
ATOM 1661 C CA . VAL A 1 212 ? -22.340 6.520 41.636 1.00 97.00 212 VAL A CA 1
ATOM 1662 C C . VAL A 1 212 ? -21.917 5.968 40.273 1.00 97.00 212 VAL A C 1
ATOM 1664 O O . VAL A 1 212 ? -21.089 6.583 39.602 1.00 97.00 212 VAL A O 1
ATOM 1667 N N . LEU A 1 213 ? -22.487 4.847 39.826 1.00 96.12 213 LEU A N 1
ATOM 1668 C CA . LEU A 1 213 ? -22.213 4.279 38.504 1.00 96.12 213 LEU A CA 1
ATOM 1669 C C . LEU A 1 213 ? -22.622 5.231 37.380 1.00 96.12 213 LEU A C 1
ATOM 1671 O O . LEU A 1 213 ? -21.872 5.381 36.417 1.00 96.12 213 LEU A O 1
ATOM 1675 N N . GLU A 1 214 ? -23.762 5.908 37.495 1.00 94.75 214 GLU A N 1
ATOM 1676 C CA . GLU A 1 214 ? -24.184 6.925 36.533 1.00 94.75 214 GLU A CA 1
ATOM 1677 C C . GLU A 1 214 ? -23.199 8.095 36.477 1.00 94.75 214 GLU A C 1
ATOM 1679 O O . GLU A 1 214 ? -22.824 8.526 35.384 1.00 94.75 214 GLU A O 1
ATOM 1684 N N . LEU A 1 215 ? -22.736 8.585 37.633 1.00 96.19 215 LEU A N 1
ATOM 1685 C CA . LEU A 1 215 ? -21.720 9.638 37.706 1.00 96.19 215 LEU A CA 1
ATOM 1686 C C . LEU A 1 215 ? -20.400 9.186 37.071 1.00 96.19 215 LEU A C 1
ATOM 1688 O O . LEU A 1 215 ? -19.893 9.865 36.181 1.00 96.19 215 LEU A O 1
ATOM 1692 N N . ARG A 1 216 ? -19.888 8.003 37.434 1.00 96.69 216 ARG A N 1
ATOM 1693 C CA . ARG A 1 216 ? -18.662 7.441 36.839 1.00 96.69 216 ARG A CA 1
ATOM 1694 C C . ARG A 1 216 ? -18.803 7.195 35.345 1.00 96.69 216 ARG A C 1
ATOM 1696 O O . ARG A 1 216 ? -17.860 7.413 34.591 1.00 96.69 216 ARG A O 1
ATOM 1703 N N . THR A 1 217 ? -19.983 6.785 34.894 1.00 94.06 217 THR A N 1
ATOM 1704 C CA . THR A 1 217 ? -20.266 6.602 33.470 1.00 94.06 217 THR A CA 1
ATOM 1705 C C . THR A 1 217 ? -20.240 7.940 32.739 1.00 94.06 217 THR A C 1
ATOM 1707 O O . THR A 1 217 ? -19.627 8.016 31.675 1.00 94.06 217 THR A O 1
ATOM 1710 N N . LYS A 1 218 ? -20.838 8.999 33.301 1.00 96.31 218 LYS A N 1
ATOM 1711 C CA . LYS A 1 218 ? -20.783 10.359 32.738 1.00 96.31 218 LYS A CA 1
ATOM 1712 C C . LYS A 1 218 ? -19.348 10.880 32.673 1.00 96.31 218 LYS A C 1
ATOM 1714 O O . LYS A 1 218 ? -18.908 11.272 31.597 1.00 96.31 218 LYS A O 1
ATOM 1719 N N . GLU A 1 219 ? -18.596 10.785 33.768 1.00 97.69 219 GLU A N 1
ATOM 1720 C CA . GLU A 1 219 ? -17.175 11.162 33.815 1.00 97.69 219 GLU A CA 1
ATOM 1721 C C . GLU A 1 219 ? -16.357 10.402 32.762 1.00 97.69 219 GLU A C 1
ATOM 1723 O O . GLU A 1 219 ? -15.607 10.999 31.992 1.00 97.69 219 GLU A O 1
ATOM 1728 N N . MET A 1 220 ? -16.544 9.083 32.658 1.00 96.94 220 MET A N 1
ATOM 1729 C CA . MET A 1 220 ? -15.872 8.261 31.650 1.00 96.94 220 MET A CA 1
ATOM 1730 C C . MET A 1 220 ? -16.226 8.696 30.220 1.00 96.94 220 MET A C 1
ATOM 1732 O O . MET A 1 220 ? -15.347 8.711 29.358 1.00 96.94 220 MET A O 1
ATOM 1736 N N . HIS A 1 221 ? -17.479 9.071 29.946 1.00 97.69 221 HIS A N 1
ATOM 1737 C CA . HIS A 1 221 ? -17.873 9.610 28.639 1.00 97.69 221 HIS A CA 1
ATOM 1738 C C . HIS A 1 221 ? -17.218 10.967 28.357 1.00 97.69 221 HIS A C 1
ATOM 1740 O O . HIS A 1 221 ? -16.744 11.187 27.244 1.00 97.69 221 HIS A O 1
ATOM 1746 N N . GLU A 1 222 ? -17.125 11.855 29.348 1.00 98.19 222 GLU A N 1
ATOM 1747 C CA . GLU A 1 222 ? -16.415 13.129 29.199 1.00 98.19 222 GLU A CA 1
ATOM 1748 C C . GLU A 1 222 ? -14.921 12.931 28.933 1.00 98.19 222 GLU A C 1
ATOM 1750 O O . GLU A 1 222 ? -14.359 13.597 28.062 1.00 98.19 222 GLU A O 1
ATOM 1755 N N . TYR A 1 223 ? -14.272 11.999 29.636 1.00 97.75 223 TYR A N 1
ATOM 1756 C CA . TYR A 1 223 ? -12.872 11.664 29.384 1.00 97.75 223 TYR A CA 1
ATOM 1757 C C . TYR A 1 223 ? -12.668 11.066 27.991 1.00 97.75 223 TYR A C 1
ATOM 1759 O O . TYR A 1 223 ? -11.718 11.454 27.315 1.00 97.75 223 TYR A O 1
ATOM 1767 N N . ARG A 1 224 ? -13.568 10.189 27.523 1.00 98.00 224 ARG A N 1
ATOM 1768 C CA . ARG A 1 224 ? -13.530 9.661 26.147 1.00 98.00 224 ARG A CA 1
ATOM 1769 C C . ARG A 1 224 ? -13.666 10.772 25.111 1.00 98.00 224 ARG A C 1
ATOM 1771 O O . ARG A 1 224 ? -12.874 10.813 24.177 1.00 98.00 224 ARG A O 1
ATOM 1778 N N . LYS A 1 225 ? -14.599 11.708 25.313 1.00 98.25 225 LYS A N 1
ATOM 1779 C CA . LYS A 1 225 ? -14.775 12.864 24.425 1.00 98.25 225 LYS A CA 1
ATOM 1780 C C . LYS A 1 225 ? -13.523 13.744 24.385 1.00 98.25 225 LYS A C 1
ATOM 1782 O O . LYS A 1 225 ? -13.038 14.075 23.311 1.00 98.25 225 LYS A O 1
ATOM 1787 N N . LYS A 1 226 ? -12.950 14.071 25.550 1.00 98.19 226 LYS A N 1
ATOM 1788 C CA . LYS A 1 226 ? -11.685 14.821 25.629 1.00 98.19 226 LYS A CA 1
ATOM 1789 C C . LYS A 1 226 ? -10.548 14.068 24.932 1.00 98.19 226 LYS A C 1
ATOM 1791 O O . LYS A 1 226 ? -9.772 14.686 24.215 1.00 98.19 226 LYS A O 1
ATOM 1796 N N . ALA A 1 227 ? -10.443 12.751 25.119 1.00 97.31 227 ALA A N 1
ATOM 1797 C CA . ALA A 1 227 ? -9.426 11.930 24.463 1.00 97.31 227 ALA A CA 1
ATOM 1798 C C . ALA A 1 227 ? -9.562 11.955 22.932 1.00 97.31 227 ALA A C 1
ATOM 1800 O O . ALA A 1 227 ? -8.557 12.094 22.239 1.00 97.31 227 ALA A O 1
ATOM 1801 N N . GLU A 1 228 ? -10.788 11.894 22.411 1.00 98.06 228 GLU A N 1
ATOM 1802 C CA . GLU A 1 228 ? -11.068 12.027 20.979 1.00 98.06 228 GLU A CA 1
ATOM 1803 C C . GLU A 1 228 ? -10.667 13.413 20.448 1.00 98.06 228 GLU A C 1
ATOM 1805 O O . GLU A 1 228 ? -9.963 13.508 19.444 1.00 98.06 228 GLU A O 1
ATOM 1810 N N . GLU A 1 229 ? -11.008 14.490 21.162 1.00 98.38 229 GLU A N 1
ATOM 1811 C CA . GLU A 1 229 ? -10.592 15.854 20.804 1.00 98.38 229 GLU A CA 1
ATOM 1812 C C . GLU A 1 229 ? -9.061 16.012 20.782 1.00 98.38 229 GLU A C 1
ATOM 1814 O O . GLU A 1 229 ? -8.508 16.668 19.896 1.00 98.38 229 GLU A O 1
ATOM 1819 N N . TRP A 1 230 ? -8.349 15.420 21.746 1.00 97.75 230 TRP A N 1
ATOM 1820 C CA . TRP A 1 230 ? -6.883 15.426 21.764 1.00 97.75 230 TRP A CA 1
ATOM 1821 C C . TRP A 1 230 ? -6.284 14.593 20.631 1.00 97.75 230 TRP A C 1
ATOM 1823 O O . TRP A 1 230 ? -5.287 15.008 20.039 1.00 97.75 230 TRP A O 1
ATOM 1833 N N . CYS A 1 231 ? -6.901 13.459 20.297 1.00 97.94 231 CYS A N 1
ATOM 1834 C CA . CYS A 1 231 ? -6.497 12.625 19.172 1.00 97.94 231 CYS A CA 1
ATOM 1835 C C . CYS A 1 231 ? -6.614 13.398 17.849 1.00 97.94 231 CYS A C 1
ATOM 1837 O O . CYS A 1 231 ? -5.619 13.538 17.140 1.00 97.94 231 CYS A O 1
ATOM 1839 N N . GLN A 1 232 ? -7.759 14.038 17.595 1.00 98.31 232 GLN A N 1
ATOM 1840 C CA . GLN A 1 232 ? -7.973 14.877 16.408 1.00 98.31 232 GLN A CA 1
ATOM 1841 C C . GLN A 1 232 ? -6.974 16.043 16.324 1.00 98.31 232 GLN A C 1
ATOM 1843 O O . GLN A 1 232 ? -6.426 16.330 15.258 1.00 98.31 232 GLN A O 1
ATOM 1848 N N . LYS A 1 233 ? -6.685 16.715 17.450 1.00 98.25 233 LYS A N 1
ATOM 1849 C CA . LYS A 1 233 ? -5.669 17.784 17.497 1.00 98.25 233 LYS A CA 1
ATOM 1850 C C . LYS A 1 233 ? -4.268 17.260 17.180 1.00 98.25 233 LYS A C 1
ATOM 1852 O O . LYS A 1 233 ? -3.525 17.929 16.465 1.00 98.25 233 LYS A O 1
ATOM 1857 N N . SER A 1 234 ? -3.911 16.084 17.694 1.00 97.75 234 SER A N 1
ATOM 1858 C CA . SER A 1 234 ? -2.628 15.430 17.416 1.00 97.75 234 SER A CA 1
ATOM 1859 C C . SER A 1 234 ? -2.492 15.076 15.933 1.00 97.75 234 SER A C 1
ATOM 1861 O O . SER A 1 234 ? -1.483 15.396 15.309 1.00 97.75 234 SER A O 1
ATOM 1863 N N . GLU A 1 235 ? -3.535 14.512 15.323 1.00 98.06 235 GLU A N 1
ATOM 1864 C CA . GLU A 1 235 ? -3.568 14.216 13.886 1.00 98.06 235 GLU A CA 1
ATOM 1865 C C . GLU A 1 235 ? -3.444 15.484 13.031 1.00 98.06 235 GLU A C 1
ATOM 1867 O O . GLU A 1 235 ? -2.647 15.532 12.087 1.00 98.06 235 GLU A O 1
ATOM 1872 N N . ALA A 1 236 ? -4.170 16.547 13.389 1.00 98.00 236 ALA A N 1
ATOM 1873 C CA . ALA A 1 236 ? -4.069 17.836 12.715 1.00 98.00 236 ALA A CA 1
ATOM 1874 C C . ALA A 1 236 ? -2.645 18.410 12.808 1.00 98.00 236 ALA A C 1
ATOM 1876 O O . ALA A 1 236 ? -2.104 18.863 11.792 1.00 98.00 236 ALA A O 1
ATOM 1877 N N . LEU A 1 237 ? -2.020 18.335 13.989 1.00 98.00 237 LEU A N 1
ATOM 1878 C CA . LEU A 1 237 ? -0.640 18.764 14.209 1.00 98.00 237 LEU A CA 1
ATOM 1879 C C . LEU A 1 237 ? 0.342 17.937 13.371 1.00 98.00 237 LEU A C 1
ATOM 1881 O O . LEU A 1 237 ? 1.161 18.515 12.662 1.00 98.00 237 LEU A O 1
ATOM 1885 N N . ASN A 1 238 ? 0.210 16.610 13.362 1.00 98.00 238 ASN A N 1
ATOM 1886 C CA . ASN A 1 238 ? 1.040 15.720 12.546 1.00 98.00 238 ASN A CA 1
ATOM 1887 C C . ASN A 1 238 ? 0.924 16.053 11.052 1.00 98.00 238 ASN A C 1
ATOM 1889 O O . ASN A 1 238 ? 1.932 16.128 10.348 1.00 98.00 238 ASN A O 1
ATOM 1893 N N . SER A 1 239 ? -0.289 16.342 10.570 1.00 97.69 239 SER A N 1
ATOM 1894 C CA . SER A 1 239 ? -0.497 16.772 9.183 1.00 97.69 239 SER A CA 1
ATOM 1895 C C . SER A 1 239 ? 0.197 18.108 8.877 1.00 97.69 239 SER A C 1
ATOM 1897 O O . SER A 1 239 ? 0.739 18.294 7.787 1.00 97.69 239 SER A O 1
ATOM 1899 N N . ALA A 1 240 ? 0.196 19.050 9.827 1.00 97.69 240 ALA A N 1
ATOM 1900 C CA . ALA A 1 240 ? 0.858 20.342 9.679 1.00 97.69 240 ALA A CA 1
ATOM 1901 C C . ALA A 1 240 ? 2.383 20.195 9.682 1.00 97.69 240 ALA A C 1
ATOM 1903 O O . ALA A 1 240 ? 3.042 20.798 8.838 1.00 97.69 240 ALA A O 1
ATOM 1904 N N . VAL A 1 241 ? 2.925 19.345 10.557 1.00 98.44 241 VAL A N 1
ATOM 1905 C CA . VAL A 1 241 ? 4.354 19.003 10.599 1.00 98.44 241 VAL A CA 1
ATOM 1906 C C . VAL A 1 241 ? 4.799 18.372 9.277 1.00 98.44 241 VAL A C 1
ATOM 1908 O O . VAL A 1 241 ? 5.813 18.785 8.720 1.00 98.44 241 VAL A O 1
ATOM 1911 N N . ALA A 1 242 ? 4.014 17.450 8.711 1.00 98.06 242 ALA A N 1
ATOM 1912 C CA . ALA A 1 242 ? 4.316 16.856 7.407 1.00 98.06 242 ALA A CA 1
ATOM 1913 C C . ALA A 1 242 ? 4.347 17.9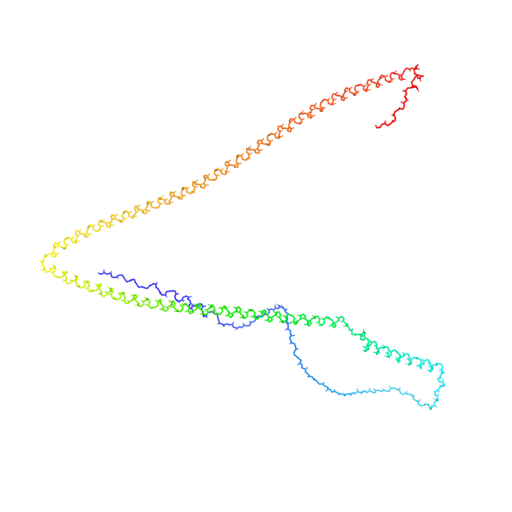04 6.276 1.00 98.06 242 ALA A C 1
ATOM 1915 O O . ALA A 1 242 ? 5.256 17.899 5.444 1.00 98.06 242 ALA A O 1
ATOM 1916 N N . ARG A 1 243 ? 3.392 18.848 6.260 1.00 98.38 243 ARG A N 1
ATOM 1917 C CA . ARG A 1 243 ? 3.396 19.966 5.297 1.00 98.38 243 ARG A CA 1
ATOM 1918 C C . ARG A 1 243 ? 4.599 20.887 5.488 1.00 98.38 243 ARG A C 1
ATOM 1920 O O . ARG A 1 243 ? 5.196 21.302 4.499 1.00 98.38 243 ARG A O 1
ATOM 1927 N N . ALA A 1 244 ? 4.963 21.189 6.732 1.00 97.31 244 ALA A N 1
ATOM 1928 C CA . ALA A 1 244 ? 6.130 22.008 7.040 1.00 97.31 244 ALA A CA 1
ATOM 1929 C C . ALA A 1 244 ? 7.424 21.347 6.542 1.00 97.31 244 ALA A C 1
ATOM 1931 O O . ALA A 1 244 ? 8.218 22.008 5.882 1.00 97.31 244 ALA A O 1
ATOM 1932 N N . ALA A 1 245 ? 7.593 20.038 6.755 1.00 98.25 245 ALA A N 1
ATOM 1933 C CA . ALA A 1 245 ? 8.739 19.287 6.241 1.00 98.25 245 ALA A CA 1
ATOM 1934 C C . ALA A 1 245 ? 8.817 19.313 4.702 1.00 98.25 245 ALA A C 1
ATOM 1936 O O . ALA A 1 245 ? 9.891 19.501 4.136 1.00 98.25 245 ALA A O 1
ATOM 1937 N N . ALA A 1 246 ? 7.679 19.188 4.010 1.00 98.31 246 ALA A N 1
ATOM 1938 C CA . ALA A 1 246 ? 7.636 19.278 2.549 1.00 98.31 246 ALA A CA 1
ATOM 1939 C C . ALA A 1 246 ? 8.008 20.679 2.030 1.00 98.31 246 ALA A C 1
ATOM 1941 O O . ALA A 1 246 ? 8.727 20.807 1.037 1.00 98.31 246 ALA A O 1
ATOM 1942 N N . LEU A 1 247 ? 7.533 21.735 2.699 1.00 98.19 247 LEU A N 1
ATOM 1943 C CA . LEU A 1 247 ? 7.915 23.110 2.373 1.00 98.19 247 LEU A CA 1
ATOM 1944 C C . LEU A 1 247 ? 9.403 23.356 2.640 1.00 98.19 247 LEU A C 1
ATOM 1946 O O . LEU A 1 247 ? 10.060 23.967 1.804 1.00 98.19 247 LEU A O 1
ATOM 1950 N N . GLN A 1 248 ? 9.939 22.829 3.741 1.00 98.44 248 GLN A N 1
ATOM 1951 C CA . GLN A 1 248 ? 11.356 22.923 4.086 1.00 98.44 248 GLN A CA 1
ATOM 1952 C C . GLN A 1 248 ? 12.244 22.272 3.016 1.00 98.44 248 GLN A C 1
ATOM 1954 O O . GLN A 1 248 ? 13.145 22.923 2.497 1.00 98.44 248 GLN A O 1
ATOM 1959 N N . ALA A 1 249 ? 11.927 21.046 2.588 1.00 98.00 249 ALA A N 1
ATOM 1960 C CA . ALA A 1 249 ? 12.661 20.375 1.512 1.00 98.00 249 ALA A CA 1
ATOM 1961 C C . ALA A 1 249 ? 12.635 21.174 0.193 1.00 98.00 249 ALA A C 1
ATOM 1963 O O . ALA A 1 249 ? 13.609 21.199 -0.559 1.00 98.00 249 ALA A O 1
ATOM 1964 N N . ARG A 1 250 ? 11.523 21.864 -0.095 1.00 98.50 250 ARG A N 1
ATOM 1965 C CA . ARG A 1 250 ? 11.402 22.727 -1.278 1.00 98.50 250 ARG A CA 1
ATOM 1966 C C . ARG A 1 250 ? 12.232 24.006 -1.157 1.00 98.50 250 ARG A C 1
ATOM 1968 O O . ARG A 1 250 ? 12.763 24.460 -2.167 1.00 98.50 250 ARG A O 1
ATOM 1975 N N . VAL A 1 251 ? 12.337 24.585 0.038 1.00 98.38 251 VAL A N 1
ATOM 1976 C CA . VAL A 1 251 ? 13.238 25.718 0.301 1.00 98.38 251 VAL A CA 1
ATOM 1977 C C . VAL A 1 251 ? 14.687 25.288 0.078 1.00 98.38 251 VAL A C 1
ATOM 1979 O O . VAL A 1 251 ? 15.385 25.935 -0.696 1.00 98.38 251 VAL A O 1
ATOM 1982 N N . GLU A 1 252 ? 15.097 24.155 0.646 1.00 98.44 252 GLU A N 1
ATOM 1983 C CA . GLU A 1 252 ? 16.459 23.617 0.509 1.00 98.44 252 GLU A CA 1
ATOM 1984 C C . GLU A 1 252 ? 16.835 23.329 -0.957 1.00 98.44 252 GLU A C 1
ATOM 1986 O O . GLU A 1 252 ? 17.935 23.665 -1.404 1.00 98.44 252 GLU A O 1
ATOM 1991 N N . ASP A 1 253 ? 15.917 22.767 -1.752 1.00 98.56 253 ASP A N 1
ATOM 1992 C CA . ASP A 1 253 ? 16.162 22.564 -3.185 1.00 98.56 253 ASP A CA 1
ATOM 1993 C C . ASP A 1 253 ? 16.309 23.894 -3.943 1.00 98.56 253 ASP A C 1
ATOM 1995 O O . ASP A 1 253 ? 17.236 24.060 -4.743 1.00 98.56 253 ASP A O 1
ATOM 1999 N N . LEU A 1 254 ? 15.438 24.873 -3.672 1.00 98.44 254 LEU A N 1
ATOM 2000 C CA . LEU A 1 254 ? 15.520 26.197 -4.294 1.00 98.44 254 LEU A CA 1
ATOM 2001 C C . LEU A 1 254 ? 16.825 26.918 -3.931 1.00 98.44 254 LEU A C 1
ATOM 2003 O O . LEU A 1 254 ? 17.454 27.514 -4.809 1.00 98.44 254 LEU A O 1
ATOM 2007 N N . GLU A 1 255 ? 17.273 26.825 -2.681 1.00 98.44 255 GLU A N 1
ATOM 2008 C CA . GLU A 1 255 ? 18.572 27.341 -2.243 1.00 98.44 255 GLU A CA 1
ATOM 2009 C C . GLU A 1 255 ? 19.722 26.680 -3.014 1.00 98.44 255 GLU A C 1
ATOM 2011 O O . GLU A 1 255 ? 20.589 27.370 -3.562 1.00 98.44 255 GLU A O 1
ATOM 2016 N N . ALA A 1 256 ? 19.700 25.352 -3.167 1.00 98.25 256 ALA A N 1
ATOM 2017 C CA . ALA A 1 256 ? 20.698 24.634 -3.954 1.00 98.25 256 ALA A CA 1
ATOM 2018 C C . ALA A 1 256 ? 20.686 25.051 -5.438 1.00 98.25 256 ALA A C 1
ATOM 2020 O O . ALA A 1 256 ? 21.742 25.180 -6.067 1.00 98.25 256 ALA A O 1
ATOM 2021 N N . GLN A 1 257 ? 19.509 25.285 -6.028 1.00 98.31 257 GLN A N 1
ATOM 2022 C CA . GLN A 1 257 ? 19.390 25.798 -7.396 1.00 98.31 257 GLN A CA 1
ATOM 2023 C C . GLN A 1 257 ? 19.974 27.208 -7.537 1.00 98.31 257 GLN A C 1
ATOM 2025 O O . GLN A 1 257 ? 20.707 27.467 -8.498 1.00 98.31 257 GLN A O 1
ATOM 2030 N N . LEU A 1 258 ? 19.692 28.104 -6.589 1.00 98.25 258 LEU A N 1
ATOM 2031 C CA . LEU A 1 258 ? 20.247 29.458 -6.573 1.00 98.25 258 LEU A CA 1
ATOM 2032 C C . LEU A 1 258 ? 21.774 29.432 -6.470 1.00 98.25 258 LEU A C 1
ATOM 2034 O O . LEU A 1 258 ? 22.441 30.103 -7.256 1.00 98.25 258 LEU A O 1
ATOM 2038 N N . LEU A 1 259 ? 22.339 28.597 -5.596 1.00 98.44 259 LEU A N 1
ATOM 2039 C CA . LEU A 1 259 ? 23.791 28.433 -5.472 1.00 98.44 259 LEU A CA 1
ATOM 2040 C C . LEU A 1 259 ? 24.439 27.949 -6.779 1.00 98.44 259 LEU A C 1
ATOM 2042 O O . LEU A 1 259 ? 25.473 28.482 -7.198 1.00 98.44 259 LEU A O 1
ATOM 2046 N N . ARG A 1 260 ? 23.822 26.979 -7.471 1.00 98.25 260 ARG A N 1
ATOM 2047 C CA . ARG A 1 260 ? 24.296 26.504 -8.786 1.00 98.25 260 ARG A CA 1
ATOM 2048 C C . ARG A 1 260 ? 24.257 27.618 -9.832 1.00 98.25 260 ARG A C 1
ATOM 2050 O O . ARG A 1 260 ? 25.240 27.800 -10.555 1.00 98.25 260 ARG A O 1
ATOM 2057 N N . LYS A 1 261 ? 23.158 28.380 -9.896 1.00 98.06 261 LYS A N 1
ATOM 2058 C CA . LYS A 1 261 ? 23.015 29.520 -10.816 1.00 98.06 261 LYS A CA 1
ATOM 2059 C C . LYS A 1 261 ? 24.052 30.604 -10.530 1.00 98.06 261 LYS A C 1
ATOM 2061 O O . LYS A 1 261 ? 24.766 30.985 -11.452 1.00 98.06 261 LYS A O 1
ATOM 2066 N N . ALA A 1 262 ? 24.229 30.993 -9.269 1.00 98.31 262 ALA A N 1
ATOM 2067 C CA . ALA A 1 262 ? 25.243 31.962 -8.855 1.00 98.31 262 ALA A CA 1
ATOM 2068 C C . ALA A 1 262 ? 26.670 31.500 -9.208 1.00 98.31 262 ALA A C 1
ATOM 2070 O O . ALA A 1 262 ? 27.517 32.301 -9.601 1.00 98.31 262 ALA A O 1
ATOM 2071 N N . SER A 1 263 ? 26.965 30.197 -9.117 1.00 98.00 263 SER A N 1
ATOM 2072 C CA . SER A 1 263 ? 28.257 29.668 -9.573 1.00 98.00 263 SER A CA 1
ATOM 2073 C C . SER A 1 263 ? 28.433 29.727 -11.089 1.00 98.00 263 SER A C 1
ATOM 2075 O O . SER A 1 263 ? 29.556 29.941 -11.544 1.00 98.00 263 SER A O 1
ATOM 2077 N N . CYS A 1 264 ? 27.376 29.496 -11.868 1.00 97.81 264 CYS A N 1
ATOM 2078 C CA . CYS A 1 264 ? 27.436 29.612 -13.325 1.00 97.81 264 CYS A CA 1
ATOM 2079 C C . CYS A 1 264 ? 27.595 31.072 -13.751 1.00 97.81 264 CYS A C 1
ATOM 2081 O O . CYS A 1 264 ? 28.408 31.361 -14.622 1.00 97.81 264 CYS A O 1
ATOM 2083 N N . GLU A 1 265 ? 26.878 31.982 -13.092 1.00 98.12 265 GLU A N 1
ATOM 2084 C CA . GLU A 1 265 ? 26.987 33.422 -13.309 1.00 98.12 265 GLU A CA 1
ATOM 2085 C C . GLU A 1 265 ? 28.415 33.915 -13.058 1.00 98.12 265 GLU A C 1
ATOM 2087 O O . GLU A 1 265 ? 28.994 34.538 -13.941 1.00 98.12 265 GLU A O 1
ATOM 2092 N N . ARG A 1 266 ? 29.043 33.533 -11.936 1.00 98.06 266 ARG A N 1
ATOM 2093 C CA . ARG A 1 266 ? 30.458 33.854 -11.670 1.00 98.06 266 ARG A CA 1
ATOM 2094 C C . ARG A 1 266 ? 31.401 33.353 -12.769 1.00 98.06 266 ARG A C 1
ATOM 2096 O O . ARG A 1 266 ? 32.266 34.096 -13.217 1.00 98.06 266 ARG A O 1
ATOM 2103 N N . LYS A 1 267 ? 31.215 32.116 -13.250 1.00 98.19 267 LYS A N 1
ATOM 2104 C CA . LYS A 1 267 ? 32.016 31.560 -14.360 1.00 98.19 267 LYS A CA 1
ATOM 2105 C C . LYS A 1 267 ? 31.807 32.331 -15.666 1.00 98.19 267 LYS A C 1
ATOM 2107 O O . LYS A 1 267 ? 32.747 32.497 -16.438 1.00 98.19 267 LYS A O 1
ATOM 2112 N N . LEU A 1 268 ? 30.579 32.769 -15.944 1.00 97.56 268 LEU A N 1
ATOM 2113 C CA . LEU A 1 268 ? 30.276 33.587 -17.119 1.00 97.56 268 LEU A CA 1
ATOM 2114 C C . LEU A 1 268 ? 30.900 34.977 -16.996 1.00 97.56 268 LEU A C 1
ATOM 2116 O O . LEU A 1 268 ? 31.534 35.421 -17.945 1.00 97.56 268 LEU A O 1
ATOM 2120 N N . GLN A 1 269 ? 30.796 35.619 -15.832 1.00 98.00 269 GLN A N 1
ATOM 2121 C CA . GLN A 1 269 ? 31.445 36.901 -15.549 1.00 98.00 269 GLN A CA 1
ATOM 2122 C C . GLN A 1 269 ? 32.966 36.814 -15.740 1.00 98.00 269 GLN A C 1
ATOM 2124 O O . GLN A 1 269 ? 33.558 37.694 -16.357 1.00 98.00 269 GLN A O 1
ATOM 2129 N N . GLU A 1 270 ? 33.598 35.726 -15.294 1.00 98.25 270 GLU A N 1
ATOM 2130 C CA . GLU A 1 270 ? 35.030 35.497 -15.500 1.00 98.25 270 GLU A CA 1
ATOM 2131 C C . GLU A 1 270 ? 35.397 35.342 -16.984 1.00 98.25 270 GLU A C 1
ATOM 2133 O O . GLU A 1 270 ? 36.369 35.940 -17.442 1.00 98.25 270 GLU A O 1
ATOM 2138 N N . LYS A 1 271 ? 34.592 34.604 -17.762 1.00 98.06 271 LYS A N 1
ATOM 2139 C CA . LYS A 1 271 ? 34.775 34.496 -19.219 1.00 98.06 271 LYS A CA 1
ATOM 2140 C C . LYS A 1 271 ? 34.591 35.834 -19.927 1.00 98.06 271 LYS A C 1
ATOM 2142 O O . LYS A 1 271 ? 35.376 36.144 -20.816 1.00 98.06 271 LYS A O 1
ATOM 2147 N N . VAL A 1 272 ? 33.579 36.614 -19.542 1.00 97.69 272 VAL A N 1
ATOM 2148 C CA . VAL A 1 272 ? 33.350 37.961 -20.086 1.00 97.69 272 VAL A CA 1
ATOM 2149 C C . VAL A 1 272 ? 34.563 38.839 -19.804 1.00 97.69 272 VAL A C 1
ATOM 2151 O O . VAL A 1 272 ? 35.098 39.421 -20.739 1.00 97.69 272 VAL A O 1
ATOM 2154 N N . ARG A 1 273 ? 35.063 38.853 -18.561 1.00 98.25 273 ARG A N 1
ATOM 2155 C CA . ARG A 1 273 ? 36.283 39.587 -18.195 1.00 98.25 273 ARG A CA 1
ATOM 2156 C C . ARG A 1 273 ? 37.481 39.164 -19.051 1.00 98.25 273 ARG A C 1
ATOM 2158 O O . ARG A 1 273 ? 38.135 40.020 -19.631 1.00 98.25 273 ARG A O 1
ATOM 2165 N N . HIS A 1 274 ? 37.733 37.860 -19.182 1.00 98.31 274 HIS A N 1
ATOM 2166 C CA . HIS A 1 274 ? 38.842 37.339 -19.990 1.00 98.31 274 HIS A CA 1
ATOM 2167 C C . HIS A 1 274 ? 38.726 37.724 -21.474 1.00 98.31 274 HIS A C 1
ATOM 2169 O O . HIS A 1 274 ? 39.721 38.076 -22.107 1.00 98.31 274 HIS A O 1
ATOM 2175 N N . LEU A 1 275 ? 37.523 37.642 -22.052 1.00 98.00 275 LEU A N 1
ATOM 2176 C CA . LEU A 1 275 ? 37.288 38.033 -23.442 1.00 98.00 275 LEU A CA 1
ATOM 2177 C C . LEU A 1 275 ? 37.484 39.537 -23.638 1.00 98.00 275 LEU A C 1
ATOM 2179 O O . LEU A 1 275 ? 38.161 39.912 -24.589 1.00 98.00 275 LEU A O 1
ATOM 2183 N N . SER A 1 276 ? 36.974 40.377 -22.734 1.00 97.62 276 SER A N 1
ATOM 2184 C CA . SER A 1 276 ? 37.209 41.826 -22.769 1.00 97.62 276 SER A CA 1
ATOM 2185 C C . SER A 1 276 ? 38.700 42.157 -22.704 1.00 97.62 276 SER A C 1
ATOM 2187 O O . SER A 1 276 ? 39.200 42.868 -23.568 1.00 97.62 276 SER A O 1
ATOM 2189 N N . GLU A 1 277 ? 39.440 41.557 -21.764 1.00 98.00 277 GLU A N 1
ATOM 2190 C CA . GLU A 1 277 ? 40.900 41.718 -21.663 1.00 98.00 277 GLU A CA 1
ATOM 2191 C C . GLU A 1 277 ? 41.627 41.251 -22.935 1.00 98.00 277 GLU A C 1
ATOM 2193 O O . GLU A 1 277 ? 42.664 41.805 -23.305 1.00 98.00 277 GLU A O 1
ATOM 2198 N N . SER A 1 278 ? 41.104 40.224 -23.614 1.00 97.69 278 SER A N 1
ATOM 2199 C CA . SER A 1 278 ? 41.655 39.758 -24.886 1.00 97.69 278 SER A CA 1
ATOM 2200 C C . SER A 1 278 ? 41.390 40.726 -26.022 1.00 97.69 278 SER A C 1
ATOM 2202 O O . SER A 1 278 ? 42.321 41.040 -26.753 1.00 97.69 278 SER A O 1
ATOM 2204 N N . VAL A 1 279 ? 40.165 41.231 -26.143 1.00 97.62 279 VAL A N 1
ATOM 2205 C CA . VAL A 1 279 ? 39.815 42.248 -27.138 1.00 97.62 279 VAL A CA 1
ATOM 2206 C C . VAL A 1 279 ? 40.674 43.494 -26.936 1.00 97.62 279 VAL A C 1
ATOM 2208 O O . VAL A 1 279 ? 41.269 43.973 -27.890 1.00 97.62 279 VAL A O 1
ATOM 2211 N N . GLU A 1 280 ? 40.835 43.966 -25.700 1.00 97.62 280 GLU A N 1
ATOM 2212 C CA . GLU A 1 280 ? 41.700 45.110 -25.390 1.00 97.62 280 GLU A CA 1
ATOM 2213 C C . GLU A 1 280 ? 43.177 44.865 -25.735 1.00 97.62 280 GLU A C 1
ATOM 2215 O O . GLU A 1 280 ? 43.894 45.802 -26.089 1.00 97.62 280 GLU A O 1
ATOM 2220 N N . ARG A 1 281 ? 43.673 43.628 -25.602 1.00 98.19 281 ARG A N 1
ATOM 2221 C CA . ARG A 1 281 ? 45.030 43.264 -26.042 1.00 98.19 281 ARG A CA 1
ATOM 2222 C C . ARG A 1 281 ? 45.156 43.304 -27.564 1.00 98.19 281 ARG A C 1
ATOM 2224 O O . ARG A 1 281 ? 46.091 43.930 -28.051 1.00 98.19 281 ARG A O 1
ATOM 2231 N N . GLU A 1 282 ? 44.223 42.694 -28.290 1.00 96.88 282 GLU A N 1
ATOM 2232 C CA . GLU A 1 282 ? 44.217 42.696 -29.762 1.00 96.88 282 GLU A CA 1
ATOM 2233 C C . GLU A 1 282 ? 44.035 44.116 -30.325 1.00 96.88 282 GLU A C 1
ATOM 2235 O O . GLU A 1 282 ? 44.709 44.492 -31.278 1.00 96.88 282 GLU A O 1
ATOM 2240 N N . CYS A 1 283 ? 43.186 44.952 -29.711 1.00 96.38 283 CYS A N 1
ATOM 2241 C CA . CYS A 1 283 ? 43.040 46.365 -30.075 1.00 96.38 283 CYS A CA 1
ATOM 2242 C C . CYS A 1 283 ? 44.366 47.119 -29.932 1.00 96.38 283 CYS A C 1
ATOM 2244 O O . CYS A 1 283 ? 44.785 47.776 -30.880 1.00 96.38 283 CYS A O 1
ATOM 2246 N N . ARG A 1 284 ? 45.064 46.964 -28.799 1.00 97.44 284 ARG A N 1
ATOM 2247 C CA . ARG A 1 284 ? 46.387 47.578 -28.588 1.00 97.44 284 ARG A CA 1
ATOM 2248 C C . ARG A 1 284 ? 47.424 47.101 -29.606 1.00 97.44 284 ARG A C 1
ATOM 2250 O O . ARG A 1 284 ? 48.220 47.902 -30.084 1.00 97.44 284 ARG A O 1
ATOM 2257 N N . GLN A 1 285 ? 47.422 45.812 -29.945 1.00 96.94 285 GLN A N 1
ATOM 2258 C CA . GLN A 1 285 ? 48.315 45.265 -30.970 1.00 96.94 285 GLN A CA 1
ATOM 2259 C C . GLN A 1 285 ? 47.995 45.821 -32.360 1.00 96.94 285 GLN A C 1
ATOM 2261 O O . GLN A 1 285 ? 48.908 46.215 -33.079 1.00 96.94 285 GLN A O 1
ATOM 2266 N N . ASN A 1 286 ? 46.716 45.913 -32.726 1.00 96.00 286 ASN A N 1
ATOM 2267 C CA . ASN A 1 286 ? 46.293 46.512 -33.990 1.00 96.00 286 ASN A CA 1
ATOM 2268 C C . ASN A 1 286 ? 46.663 47.996 -34.076 1.00 96.00 286 ASN A C 1
ATOM 2270 O O . ASN A 1 286 ? 47.135 48.435 -35.119 1.00 96.00 286 ASN A O 1
ATOM 2274 N N . GLU A 1 287 ? 46.488 48.757 -32.992 1.00 97.12 287 GLU A N 1
ATOM 2275 C CA . GLU A 1 287 ? 46.935 50.153 -32.908 1.00 97.12 287 GLU A CA 1
ATOM 2276 C C . GLU A 1 287 ? 48.453 50.263 -33.113 1.00 97.12 287 GLU A C 1
ATOM 2278 O O . GLU A 1 287 ? 48.913 51.102 -33.885 1.00 97.12 287 GLU A O 1
ATOM 2283 N N . GLN A 1 288 ? 49.237 49.381 -32.487 1.00 97.50 288 GLN A N 1
ATOM 2284 C CA . GLN A 1 288 ? 50.687 49.339 -32.678 1.00 97.50 288 GLN A CA 1
ATOM 2285 C C . GLN A 1 288 ? 51.071 49.014 -34.131 1.00 97.50 288 GLN A C 1
ATOM 2287 O O . GLN A 1 288 ? 51.890 49.718 -34.718 1.00 97.50 288 GLN A O 1
ATOM 2292 N N . LEU A 1 289 ? 50.470 47.981 -34.727 1.00 95.94 289 LEU A N 1
ATOM 2293 C CA . LEU A 1 289 ? 50.722 47.599 -36.119 1.00 95.94 289 LEU A CA 1
ATOM 2294 C C . LEU A 1 289 ? 50.308 48.701 -37.100 1.00 95.94 289 LEU A C 1
ATOM 2296 O O . LEU A 1 289 ? 50.984 48.906 -38.104 1.00 95.94 289 LEU A O 1
ATOM 2300 N N . ALA A 1 290 ? 49.226 49.431 -36.816 1.00 96.19 290 ALA A N 1
ATOM 2301 C CA . ALA A 1 290 ? 48.814 50.580 -37.616 1.00 96.19 290 ALA A CA 1
ATOM 2302 C C . ALA A 1 290 ? 49.886 51.682 -37.603 1.00 96.19 290 ALA A C 1
ATOM 2304 O O . ALA A 1 290 ? 50.271 52.158 -38.669 1.00 96.19 290 ALA A O 1
ATOM 2305 N N . LEU A 1 291 ? 50.438 52.017 -36.430 1.00 96.12 291 LEU A N 1
ATOM 2306 C CA . LEU A 1 291 ? 51.546 52.975 -36.312 1.00 96.12 291 LEU A CA 1
ATOM 2307 C C . LEU A 1 291 ? 52.812 52.493 -37.042 1.00 96.12 291 LEU A C 1
ATOM 2309 O O . LEU A 1 291 ? 53.486 53.279 -37.707 1.00 96.12 291 LEU A O 1
ATOM 2313 N N . GLU A 1 292 ? 53.149 51.205 -36.944 1.00 96.31 292 GLU A N 1
ATOM 2314 C CA . GLU A 1 292 ? 54.285 50.620 -37.668 1.00 96.31 292 GLU A CA 1
ATOM 2315 C C . GLU A 1 292 ? 54.080 50.679 -39.189 1.00 96.31 292 GLU A C 1
ATOM 2317 O O . GLU A 1 292 ? 55.003 51.063 -39.913 1.00 96.31 292 GLU A O 1
ATOM 2322 N N . ASN A 1 293 ? 52.870 50.375 -39.670 1.00 94.38 293 ASN A N 1
ATOM 2323 C CA . ASN A 1 293 ? 52.502 50.500 -41.080 1.00 94.38 293 ASN A CA 1
ATOM 2324 C C . ASN A 1 293 ? 52.632 51.947 -41.570 1.00 94.38 293 ASN A C 1
ATOM 2326 O O . ASN A 1 293 ? 53.270 52.165 -42.595 1.00 94.38 293 ASN A O 1
ATOM 2330 N N . GLU A 1 294 ? 52.127 52.937 -40.826 1.00 95.94 294 GLU A N 1
ATOM 2331 C CA . GLU A 1 294 ? 52.282 54.359 -41.172 1.00 95.94 294 GLU A CA 1
ATOM 2332 C C . GLU A 1 294 ? 53.763 54.768 -41.286 1.00 95.94 294 GLU A C 1
ATOM 2334 O O . GLU A 1 294 ? 54.167 55.454 -42.231 1.00 95.94 294 GLU A O 1
ATOM 2339 N N . VAL A 1 295 ? 54.615 54.316 -40.357 1.00 95.88 295 VAL A N 1
ATOM 2340 C CA . VAL A 1 295 ? 56.065 54.579 -40.401 1.00 95.88 295 VAL A CA 1
ATOM 2341 C C . VAL A 1 295 ? 56.717 53.918 -41.616 1.00 95.88 295 VAL A C 1
ATOM 2343 O O . VAL A 1 295 ? 57.594 54.515 -42.249 1.00 95.88 295 VAL A O 1
ATOM 2346 N N . LEU A 1 296 ? 56.333 52.682 -41.939 1.00 94.88 296 LEU A N 1
ATOM 2347 C CA . LEU A 1 296 ? 56.842 51.971 -43.111 1.00 94.88 296 LEU A CA 1
ATOM 2348 C C . LEU A 1 296 ? 56.402 52.650 -44.409 1.00 94.88 296 LEU A C 1
ATOM 2350 O O . LEU A 1 296 ? 57.245 52.870 -45.277 1.00 94.88 296 LEU A O 1
ATOM 2354 N N . GLU A 1 297 ? 55.136 53.047 -44.525 1.00 93.94 297 GLU A N 1
ATOM 2355 C CA . GLU A 1 297 ? 54.624 53.820 -45.659 1.00 93.94 297 GLU A CA 1
ATOM 2356 C C . GLU A 1 297 ? 55.397 55.129 -45.834 1.00 93.94 297 GLU A C 1
ATOM 2358 O O . GLU A 1 297 ? 55.830 55.448 -46.945 1.00 93.94 297 GLU A O 1
ATOM 2363 N N . TRP A 1 298 ? 55.657 55.854 -44.739 1.00 95.12 298 TRP A N 1
ATOM 2364 C CA . TRP A 1 298 ? 56.480 57.061 -44.776 1.00 95.12 298 TRP A CA 1
ATOM 2365 C C . TRP A 1 298 ? 57.899 56.767 -45.281 1.00 95.12 298 TRP A C 1
ATOM 2367 O O . TRP A 1 298 ? 58.381 57.461 -46.176 1.00 95.12 298 TRP A O 1
ATOM 2377 N N . LYS A 1 299 ? 58.556 55.709 -44.781 1.00 94.56 299 LYS A N 1
ATOM 2378 C CA . LYS A 1 299 ? 59.906 55.302 -45.221 1.00 94.56 299 LYS A CA 1
ATOM 2379 C C . LYS A 1 299 ? 59.948 54.893 -46.690 1.00 94.56 299 LYS A C 1
ATOM 2381 O O . LYS A 1 299 ? 60.900 55.248 -47.387 1.00 94.56 299 LYS A O 1
ATOM 2386 N N . VAL A 1 300 ? 58.952 54.143 -47.160 1.00 92.25 300 VAL A N 1
ATOM 2387 C CA . VAL A 1 300 ? 58.839 53.731 -48.566 1.00 92.25 300 VAL A CA 1
ATOM 2388 C C . VAL A 1 300 ? 58.641 54.953 -49.445 1.00 92.25 300 VAL A C 1
ATOM 2390 O O . VAL A 1 300 ? 59.356 55.103 -50.430 1.00 92.25 300 VAL A O 1
ATOM 2393 N N . ASN A 1 301 ? 57.731 55.853 -49.074 1.00 91.56 301 ASN A N 1
ATOM 2394 C CA . ASN A 1 301 ? 57.488 57.081 -49.818 1.00 91.56 301 ASN A CA 1
ATOM 2395 C C . ASN A 1 301 ? 58.734 57.979 -49.845 1.00 91.56 301 ASN A C 1
ATOM 2397 O O . ASN A 1 301 ? 59.076 58.531 -50.883 1.00 91.56 301 ASN A O 1
ATOM 2401 N N . GLU A 1 302 ? 59.459 58.094 -48.733 1.00 91.19 302 GLU A N 1
ATOM 2402 C CA . GLU A 1 302 ? 60.707 58.856 -48.678 1.00 91.19 302 GLU A CA 1
ATOM 2403 C C . GLU A 1 302 ? 61.808 58.220 -49.534 1.00 91.19 302 GLU A C 1
ATOM 2405 O O . GLU A 1 302 ? 62.461 58.904 -50.319 1.00 91.19 302 GLU A O 1
ATOM 2410 N N . SER A 1 303 ? 61.955 56.896 -49.473 1.00 85.69 303 SER A N 1
ATOM 2411 C CA . SER A 1 303 ? 62.876 56.153 -50.339 1.00 85.69 303 SER A CA 1
ATOM 2412 C C . SER A 1 303 ? 62.489 56.291 -51.814 1.00 85.69 303 SER A C 1
ATOM 2414 O O . SER A 1 303 ? 63.362 56.468 -52.658 1.00 85.69 303 SER A O 1
ATOM 2416 N N . ALA A 1 304 ? 61.193 56.275 -52.138 1.00 85.88 304 ALA A N 1
ATOM 2417 C CA . ALA A 1 304 ? 60.677 56.491 -53.485 1.00 85.88 304 ALA A CA 1
ATOM 2418 C C . ALA A 1 304 ? 60.953 57.919 -53.978 1.00 85.88 304 ALA A C 1
ATOM 2420 O O . ALA A 1 304 ? 61.393 58.088 -55.115 1.00 85.88 304 ALA A O 1
ATOM 2421 N N . LYS A 1 305 ? 60.782 58.942 -53.127 1.00 84.94 305 LYS A N 1
ATOM 2422 C CA . LYS A 1 305 ? 61.192 60.321 -53.437 1.00 84.94 305 LYS A CA 1
ATOM 2423 C C . LYS A 1 305 ? 62.693 60.397 -53.697 1.00 84.94 305 LYS A C 1
ATOM 2425 O O . LYS A 1 305 ? 63.089 60.922 -54.734 1.00 84.94 305 LYS A O 1
ATOM 2430 N N . LEU A 1 306 ? 63.524 59.832 -52.821 1.00 81.38 306 LEU A N 1
ATOM 2431 C CA . LEU A 1 306 ? 64.979 59.815 -52.995 1.00 81.38 306 LEU A CA 1
ATOM 2432 C C . LEU A 1 306 ? 65.389 59.088 -54.283 1.00 81.38 306 LEU A C 1
ATOM 2434 O O . LEU A 1 306 ? 66.165 59.636 -55.066 1.00 81.38 306 LEU A O 1
ATOM 2438 N N . MET A 1 307 ? 64.816 57.915 -54.571 1.00 75.12 307 MET A N 1
ATOM 2439 C CA . MET A 1 307 ? 65.038 57.215 -55.839 1.00 75.12 307 MET A CA 1
ATOM 2440 C C . MET A 1 307 ? 64.606 58.064 -57.035 1.00 75.12 307 MET A C 1
ATOM 2442 O O . MET A 1 307 ? 65.379 58.183 -57.980 1.00 75.12 307 MET A O 1
ATOM 2446 N N . SER A 1 308 ? 63.444 58.726 -56.970 1.00 73.94 308 SER A N 1
ATOM 2447 C CA . SER A 1 308 ? 62.974 59.613 -58.041 1.00 73.94 308 SER A CA 1
ATOM 2448 C C . SER A 1 308 ? 63.945 60.774 -58.301 1.00 73.94 308 SER A C 1
ATOM 2450 O O . SER A 1 308 ? 64.236 61.086 -59.458 1.00 73.94 308 SER A O 1
ATOM 2452 N N . THR A 1 309 ? 64.537 61.352 -57.246 1.00 73.81 309 THR A N 1
ATOM 2453 C CA . THR A 1 309 ? 65.566 62.397 -57.375 1.00 73.81 309 THR A CA 1
ATOM 2454 C C . THR A 1 309 ? 66.885 61.863 -57.934 1.00 73.81 309 THR A C 1
ATOM 2456 O O . THR A 1 309 ? 67.513 62.547 -58.740 1.00 73.81 309 THR A O 1
ATOM 2459 N N . LEU A 1 310 ? 67.273 60.629 -57.586 1.00 64.06 310 LEU A N 1
ATOM 2460 C CA . LEU A 1 310 ? 68.465 59.966 -58.122 1.00 64.06 310 LEU A CA 1
ATOM 2461 C C . LEU A 1 310 ? 68.308 59.636 -59.616 1.00 64.06 310 LEU A C 1
ATOM 2463 O O . LEU A 1 310 ? 69.248 59.817 -60.382 1.00 64.06 310 LEU A O 1
ATOM 2467 N N . THR A 1 311 ? 67.113 59.223 -60.054 1.00 59.44 311 THR A N 1
ATOM 2468 C CA . THR A 1 311 ? 66.790 59.004 -61.478 1.00 59.44 311 THR A CA 1
ATOM 2469 C C . THR A 1 311 ? 66.614 60.295 -62.283 1.00 59.44 311 THR A C 1
ATOM 2471 O O . THR A 1 311 ? 66.668 60.253 -63.508 1.00 59.44 311 THR A O 1
ATOM 2474 N N . SER A 1 312 ? 66.411 61.444 -61.627 1.00 55.84 312 SER A N 1
ATOM 2475 C CA . SER A 1 312 ? 66.237 62.751 -62.283 1.00 55.84 312 SER A CA 1
ATOM 2476 C C . SER A 1 312 ? 67.542 63.551 -62.421 1.00 55.84 312 SER A C 1
ATOM 2478 O O . SER A 1 312 ? 67.527 64.654 -62.972 1.00 55.84 312 SER A O 1
ATOM 2480 N N . GLN A 1 313 ? 68.669 63.028 -61.933 1.00 49.09 313 GLN A N 1
ATOM 2481 C CA . GLN A 1 313 ? 69.992 63.600 -62.176 1.00 49.09 313 GLN A CA 1
ATOM 2482 C C . GLN A 1 313 ? 70.608 62.956 -63.434 1.00 49.09 313 GLN A C 1
ATOM 2484 O O . GLN A 1 313 ? 70.729 61.731 -63.492 1.00 49.09 313 GLN A O 1
ATOM 2489 N N . PRO A 1 314 ? 71.026 63.743 -64.443 1.00 54.56 314 PRO A N 1
ATOM 2490 C CA . PRO A 1 314 ? 71.467 63.212 -65.734 1.00 54.56 314 PRO A CA 1
ATOM 2491 C C . PRO A 1 314 ? 72.846 62.526 -65.731 1.00 54.56 314 PRO A C 1
ATOM 2493 O O . PRO A 1 314 ? 73.218 61.982 -66.765 1.00 54.56 314 PRO A O 1
ATOM 2496 N N . ASP A 1 315 ? 73.591 62.495 -64.616 1.00 52.59 315 ASP A N 1
ATOM 2497 C CA . ASP A 1 315 ? 75.030 62.155 -64.642 1.00 52.59 315 ASP A CA 1
ATOM 2498 C C . ASP A 1 315 ? 75.462 60.922 -63.826 1.00 52.59 315 ASP A C 1
ATOM 2500 O O . ASP A 1 315 ? 76.648 60.690 -63.607 1.00 52.59 315 ASP A O 1
ATOM 2504 N N . VAL A 1 316 ? 74.520 60.072 -63.397 1.00 49.19 316 VAL A N 1
ATOM 2505 C CA . VAL A 1 316 ? 74.861 58.788 -62.735 1.00 49.19 316 VAL A CA 1
ATOM 2506 C C . VAL A 1 316 ? 74.235 57.564 -63.403 1.00 49.19 316 VAL A C 1
ATOM 2508 O O . VAL A 1 316 ? 74.358 56.446 -62.901 1.00 49.19 316 VAL A O 1
ATOM 2511 N N . SER A 1 317 ? 73.670 57.736 -64.603 1.00 50.50 317 SER A N 1
ATOM 2512 C CA . SER A 1 317 ? 73.176 56.624 -65.434 1.00 50.50 317 SER A CA 1
ATOM 2513 C C . SER A 1 317 ? 74.252 55.574 -65.774 1.00 50.50 317 SER A C 1
ATOM 2515 O O . SER A 1 317 ? 73.915 54.499 -66.260 1.00 50.50 317 SER A O 1
ATOM 2517 N N . CYS A 1 318 ? 75.536 55.827 -65.486 1.00 50.38 318 CYS A N 1
ATOM 2518 C CA . CYS A 1 318 ? 76.636 54.921 -65.825 1.00 50.38 318 CYS A CA 1
ATOM 2519 C C . CYS A 1 318 ? 77.178 54.034 -64.683 1.00 50.38 318 CYS A C 1
ATOM 2521 O O . CYS A 1 318 ? 77.940 53.122 -64.985 1.00 50.38 318 CYS A O 1
ATOM 2523 N N . MET A 1 319 ? 76.824 54.227 -63.401 1.00 49.75 319 MET A N 1
ATOM 2524 C CA . MET A 1 319 ? 77.459 53.459 -62.296 1.00 49.75 319 MET A CA 1
ATOM 2525 C C . MET A 1 319 ? 76.611 52.338 -61.672 1.00 49.75 319 MET A C 1
ATOM 2527 O O . MET A 1 319 ? 77.173 51.463 -61.020 1.00 49.75 319 MET A O 1
ATOM 2531 N N . LEU A 1 320 ? 75.290 52.285 -61.876 1.00 48.59 320 LEU A N 1
ATOM 2532 C CA . LEU A 1 320 ? 74.430 51.280 -61.217 1.00 48.59 320 LEU A CA 1
ATOM 2533 C C . LEU A 1 320 ? 73.878 50.191 -62.147 1.00 48.59 320 LEU A C 1
ATOM 2535 O O . LEU A 1 320 ? 72.946 49.483 -61.782 1.00 48.59 320 LEU A O 1
ATOM 2539 N N . LEU A 1 321 ? 74.511 49.971 -63.303 1.00 49.00 321 LEU A N 1
ATOM 2540 C CA . LEU A 1 321 ? 74.372 48.703 -64.036 1.00 49.00 321 LEU A CA 1
ATOM 2541 C C . LEU A 1 321 ? 75.271 47.578 -63.474 1.00 49.00 321 LEU A C 1
ATOM 2543 O O . LEU A 1 321 ? 75.283 46.489 -64.036 1.00 49.00 321 LEU A O 1
ATOM 2547 N N . PHE A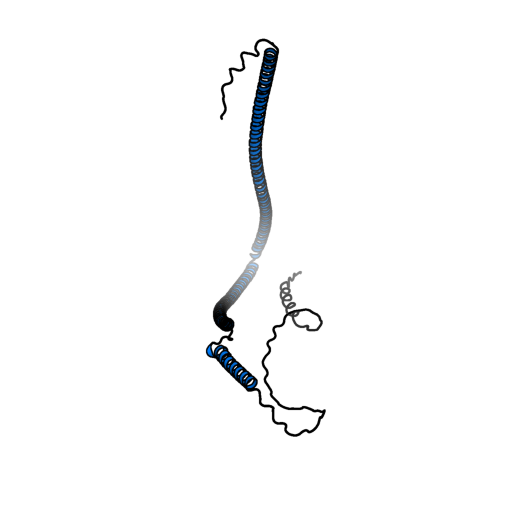 1 322 ? 76.000 47.798 -62.368 1.00 49.34 322 PHE A N 1
ATOM 2548 C CA . PHE A 1 322 ? 76.991 46.833 -61.860 1.00 49.34 322 PHE A CA 1
ATOM 2549 C C . PHE A 1 322 ? 76.758 46.247 -60.457 1.00 49.34 322 PHE A C 1
ATOM 2551 O O . PHE A 1 322 ? 77.573 45.439 -60.023 1.00 49.34 322 PHE A O 1
ATOM 2558 N N . PHE A 1 323 ? 75.664 46.553 -59.751 1.00 41.91 323 PHE A N 1
ATOM 2559 C CA . PHE A 1 323 ? 75.424 45.980 -58.413 1.00 41.91 323 PHE A CA 1
ATOM 2560 C C . PHE A 1 323 ? 73.988 45.470 -58.216 1.00 41.91 323 PHE A C 1
ATOM 2562 O O . PHE A 1 323 ? 73.234 45.970 -57.395 1.00 41.91 323 PHE A O 1
ATOM 2569 N N . PHE A 1 324 ? 73.629 44.421 -58.954 1.00 37.31 324 PHE A N 1
ATOM 2570 C CA . PHE A 1 324 ? 72.721 43.383 -58.452 1.00 37.31 324 PHE A CA 1
ATOM 2571 C C . PHE A 1 324 ? 73.247 42.016 -58.921 1.00 37.31 324 PHE A C 1
ATOM 2573 O O . PHE A 1 324 ? 72.887 41.555 -60.004 1.00 37.31 324 PHE A O 1
ATOM 2580 N N . PRO A 1 325 ? 74.128 41.349 -58.153 1.00 42.59 325 PRO A N 1
ATOM 2581 C CA . PRO A 1 325 ? 74.268 39.909 -58.245 1.00 42.59 325 PRO A CA 1
ATOM 2582 C C . PRO A 1 325 ? 73.060 39.275 -57.548 1.00 42.59 325 PRO A C 1
ATOM 2584 O O . PRO A 1 325 ? 72.823 39.503 -56.366 1.00 42.59 325 PRO A O 1
ATOM 2587 N N . SER A 1 326 ? 72.302 38.514 -58.332 1.00 52.56 326 SER A N 1
ATOM 2588 C CA . SER A 1 326 ? 71.637 37.260 -57.974 1.00 52.56 326 SER A CA 1
ATOM 2589 C C . SER A 1 326 ? 71.345 37.024 -56.486 1.00 52.56 326 SER A C 1
ATOM 2591 O O . SER A 1 326 ? 72.249 36.659 -55.742 1.00 52.56 326 SER A O 1
ATOM 2593 N N . PHE A 1 327 ? 70.071 37.047 -56.092 1.00 40.88 327 PHE A N 1
ATOM 2594 C CA . PHE A 1 327 ? 69.584 36.061 -55.124 1.00 40.88 327 PHE A CA 1
ATOM 2595 C C . PHE A 1 327 ? 68.152 35.643 -55.474 1.00 40.88 327 PHE A C 1
ATOM 2597 O O . PHE A 1 327 ? 67.160 36.290 -55.149 1.00 40.88 327 PHE A O 1
ATOM 2604 N N . ILE A 1 328 ? 68.139 34.585 -56.274 1.00 48.56 328 ILE A N 1
ATOM 2605 C CA . ILE A 1 328 ? 67.100 33.578 -56.442 1.00 48.56 328 ILE A CA 1
ATOM 2606 C C . ILE A 1 328 ? 67.183 32.631 -55.221 1.00 48.56 328 ILE A C 1
ATOM 2608 O O . ILE A 1 328 ? 68.285 32.427 -54.714 1.00 48.56 328 ILE A O 1
ATOM 2612 N N . ASP A 1 329 ? 66.038 32.056 -54.827 1.00 43.34 329 ASP A N 1
ATOM 2613 C CA . ASP A 1 329 ? 65.816 30.999 -53.810 1.00 43.34 329 ASP A CA 1
ATOM 2614 C C . ASP A 1 329 ? 65.983 31.464 -52.339 1.00 43.34 329 ASP A C 1
ATOM 2616 O O . ASP A 1 329 ? 67.045 31.939 -51.947 1.00 43.34 329 ASP A O 1
ATOM 2620 N N . LEU A 1 330 ? 64.982 31.413 -51.444 1.00 38.25 330 LEU A N 1
ATOM 2621 C CA . LEU A 1 330 ? 64.036 30.338 -51.102 1.00 38.25 330 LEU A CA 1
ATOM 2622 C C . LEU A 1 330 ? 62.793 30.887 -50.367 1.00 38.25 330 LEU A C 1
ATOM 2624 O O . LEU A 1 330 ? 62.978 31.829 -49.558 1.00 38.25 330 LEU A O 1
#

Foldseek 3Di:
DDDDDDDDDPDPPVVVVVVVVPPPDDDDDDDDDDDDDDDDDDDDDDDDDDDDDDDDDDDDDDDDDDDDDDDDPPPVVNVVVVVVVVVVVVVVVVVVCCCVPVVVVVPPVVVVVVVVVVVVVVVVVVVVVVVVVVVVVVVVVVVVVVVVVVVVVVVVVVVVVVVVVVVVVVVVVVVVVVVVVVVVVVVVVLVVCVVVVVNVVVVVVVVVVVVVVVVVVVVVVVVVVVVVVVVVVVVVVVVVVVVVVVVVVVVVVVVVVVVVVVVVVVVVVVVVVVVVVVVVVVVVVVVVVVVVVVVVVVVVVVVVVVVVVVVVDPPCPPPPVPPDPDDDDD

Sequence (330 aa):
MRTLVIKKGYGSMKQHYENNRVAAGVQNKNGGGGRGGSTVVVVQRQHLPSAETVVEPEAVIEAVNKGPKLPPPIDPKLLQELKHSAAGVEALGTLVQYLVFDLDAFSTPQLKKTVENLKCRYEEELKRRDKLSSRNTEALLEDVKLYAERAERAEKDKEELLAREDDLKRMNAQLQKEIGEMQEKFRQELTEVSRTGEGGKLRDEIVSLQAVLELRTKEMHEYRKKAEEWCQKSEALNSAVARAAALQARVEDLEAQLLRKASCERKLQEKVRHLSESVERECRQNEQLALENEVLEWKVNESAKLMSTLTSQPDVSCMLLFFFPSFIDL

InterPro domains:
  IPR051293 Microtubule-associated tumor suppressor/Coiled-coil domain-containing protein 69 [PTHR24200] (202-314)
  IPR060408 MTUS1/CCDC69, second coiled-coil domain [PF27558] (201-270)

Radius of gyration: 64.18 Å; chains: 1; bounding box: 123×114×171 Å

Secondary structure (DSSP, 8-state):
---------SSSSSHHHHTTSSSSS--------------------------------------------------HHHHHHHHHHHHHHHHHHHHHHIIIIIS-TTS-HHHHHHHHHHHHHHHHHHHHHHHHHHHHHHHHHHHHHHHHHHHHHHHHHHHHHHHHHHHHHHHHHHHHHHHHHHHHHHHHHHHHHHHSSTHHHHHHHHHHHHHHHHHHHHHHHHHHHHHHHHHHHHHHHHHHHHHHHHHHHHHHHHHHHHHHHHHHHHHHHHHHHHHHHHHHHHHHHHHHHHHHHHHHHHHHHHHHHHHHHHHT-TT-TTTTTS--------

pLDDT: mean 76.78, std 24.21, range [30.5, 98.56]

Organism: Ladona fulva (NCBI:txid123851)